Protein 1YYP (pdb70)

Organism: Human cytomegalovirus (strain AD169) (NCBI:txid10360)

B-factor: mean 32.76, std 12.59, range [6.75, 97.09]

Foldseek 3Di:
DFKKKWFPPPLVLVVCVLCVVVLVPDAFQWKWKAALQGKIKIWGDDDFKIKIKIFDPVGMDIDDRVQDIFMATCQDDPPGRNSNVVNPPQWDIWMWGRPDPQWIWIWTDGVVDIDIDIGGTDPPDDDDDDDPDAQWKKKFFLVVLVVVLVVLPVFAKWKWWFDDVVTKIWIAGPVGDIDMDTDDPGMHTDHTDTDMFIFGSVSVSVLSVSQSSQSGMKMWGWHVPPATWIKIKHDDNTMIMIMIGGGDD/DPDDDDVVCVVVDDDPVVDD

GO terms:
  GO:0039686 bidirectional double-stranded viral DNA replication (P, IDA)
  GO:0042025 host cell nucleus (C, EXP)

InterPro domains:
  IPR004997 Herpesvirus polymerase accessory protein [PF03325] (116-281)
  IPR046938 DNA clamp superfamily [SSF55979] (10-135)
  IPR046938 DNA clamp superfamily [SSF55979] (136-270)

Sequence (269 aa):
EPPTLALRLKPYKTAIQQLRSVIRALKENTTVTFLPTPSLILQTVRSHCVSKITFNSSCLYITDKSFQPKTINNSTPLLGNFMYLTSSKDLTKFYVQDISDLSAKISMCAPDFNMEFSSACVHGQDIVRESENSAVHVDLDFGVVADLLKWIGPTGTVQILVHAGPPAIKFILTNGSELEFTSNNRVSFHGVKNMRINVQLKNFYQTLLNCAVTKLPCTLRIVTEHDTLLYVASRNGLFAVENFLTEEPRRLHLEPAFLPYSVKAHECC

Nearest PDB structures (foldseek):
  1yyp-assembly1_B-2  TM=1.053E+00  e=3.933E-02  unclassified
  1yyp-assembly1_A-2  TM=1.004E+00  e=1.453E-47  Human betaherpesvirus 5
  5ixa-assembly1_A  TM=9.881E-01  e=3.845E-43  Human herpesvirus 5 strain AD169
  5iwd-assembly1_A-2  TM=9.887E-01  e=3.645E-43  Human herpesvirus 5 strain AD169
  1t6l-assembly1_A-2  TM=9.671E-01  e=6.911E-43  Human betaherpesvirus 5

Radius of gyration: 19.37 Å; Cα contacts (8 Å, |Δi|>4): 632; chains: 2; bounding box: 55×58×37 Å

Secondary structure (DSSP, 8-state):
---EEEE-HHHHHHHHHHTHHHHHT--SSEEEEEETTTEEEEEEEETTEEEEEEE-GGGEEES-TTPPPEEEESEETTTEEHHHHTT-TT--EEEEE---SSEEEEEEEETTEEEEEEEEPP-S-EEE---SS-SEEEEE-HHHHHHHHHHH----EEEEEEETTTTEEEEEETTS-EEEEESBTTEEEEE--SEEEEEEHHHHHHHHHHHHTT-S-EEEEEE-SSS-EEEEEEE-SSEEEEEEEEPP-/--SPPPGGGGGGEEEGGG--

Structure (mmCIF, N/CA/C/O backbone):
data_1YYP
#
_entry.id   1YYP
#
_cell.length_a   91.787
_cell.length_b   127.592
_cell.length_c   65.975
_cell.angle_alpha   90.00
_cell.angle_beta   90.00
_cell.angle_gamma   90.00
#
_symmetry.space_group_name_H-M   'C 2 2 21'
#
loop_
_entity.id
_entity.type
_entity.pdbx_description
1 polymer 'DNA polymerase processivity factor'
2 polymer 'DNA polymerase'
3 non-polymer 'SULFATE ION'
4 non-polymer 1,2-ETHANEDIOL
5 water water
#
loop_
_atom_site.group_PDB
_atom_site.id
_atom_site.type_symbol
_atom_site.label_atom_id
_atom_site.label_alt_id
_atom_site.label_comp_id
_atom_site.label_asym_id
_atom_site.label_entity_id
_atom_site.label_seq_id
_atom_site.pdbx_PDB_ins_code
_atom_site.Cartn_x
_atom_site.Cartn_y
_atom_site.Cartn_z
_atom_site.occupancy
_atom_site.B_iso_or_equiv
_atom_site.auth_seq_id
_atom_site.auth_comp_id
_atom_site.auth_asym_id
_atom_site.auth_atom_id
_atom_site.pdbx_PDB_model_num
ATOM 1 N N . GLU A 1 9 ? 82.784 55.338 24.944 1.00 49.02 9 GLU A N 1
ATOM 2 C CA . GLU A 1 9 ? 82.826 53.846 25.015 1.00 51.83 9 GLU A CA 1
ATOM 3 C C . GLU A 1 9 ? 81.509 53.257 24.491 1.00 48.32 9 GLU A C 1
ATOM 4 O O . GLU A 1 9 ? 80.426 53.612 24.975 1.00 50.95 9 GLU A O 1
ATOM 10 N N . PRO A 1 10 ? 81.592 52.360 23.509 1.00 42.59 10 PRO A N 1
ATOM 11 C CA . PRO A 1 10 ? 80.389 51.741 22.940 1.00 35.10 10 PRO A CA 1
ATOM 12 C C . PRO A 1 10 ? 79.785 50.743 23.920 1.00 29.65 10 PRO A C 1
ATOM 13 O O . PRO A 1 10 ? 80.517 50.269 24.785 1.00 27.26 10 PRO A O 1
ATOM 17 N N . PRO A 1 11 ? 78.491 50.437 23.796 1.00 25.68 11 PRO A N 1
ATOM 18 C CA . PRO A 1 11 ? 77.826 49.481 24.690 1.00 23.05 11 PRO A CA 1
ATOM 19 C C . PRO A 1 11 ? 78.668 48.217 24.725 1.00 22.88 11 PRO A C 1
ATOM 20 O O . PRO A 1 11 ? 78.991 47.693 23.661 1.00 19.57 11 PRO A O 1
ATOM 24 N N . THR A 1 12 ? 79.013 47.743 25.923 1.00 24.51 12 THR A N 1
ATOM 25 C CA . THR A 1 12 ? 79.831 46.547 26.071 1.00 21.69 12 THR A CA 1
ATOM 26 C C . THR A 1 12 ? 79.270 45.481 26.977 1.00 25.93 12 THR A C 1
ATOM 27 O O . THR A 1 12 ? 78.800 45.766 28.083 1.00 31.97 12 THR A O 1
ATOM 31 N N . LEU A 1 13 ? 79.334 44.249 26.488 1.00 24.12 13 LEU A N 1
ATOM 32 C CA . LEU A 1 13 ? 78.857 43.084 27.203 1.00 25.39 13 LEU A CA 1
ATOM 33 C C . LEU A 1 13 ? 80.104 42.281 27.522 1.00 25.82 13 LEU A C 1
ATOM 34 O O . LEU A 1 13 ? 80.791 41.814 26.618 1.00 25.28 13 LEU A O 1
ATOM 39 N N . ALA A 1 14 ? 80.398 42.120 28.806 1.00 21.84 14 ALA A N 1
ATOM 40 C CA . ALA A 1 14 ? 81.577 41.366 29.203 1.00 19.51 14 ALA A CA 1
ATOM 41 C C . ALA A 1 14 ? 81.222 40.094 29.945 1.00 22.18 14 ALA A C 1
ATOM 42 O O . ALA A 1 14 ? 80.164 40.001 30.548 1.00 24.24 14 ALA A O 1
ATOM 44 N N . LEU A 1 15 ? 82.118 39.119 29.898 1.00 24.35 15 LEU A N 1
ATOM 45 C CA . LEU A 1 15 ? 81.898 37.861 30.578 1.00 23.32 15 LEU A CA 1
ATOM 46 C C . LEU A 1 15 ? 82.591 37.963 31.899 1.00 23.17 15 LEU A C 1
ATOM 47 O O . LEU A 1 15 ? 83.690 38.498 31.958 1.00 26.87 15 LEU A O 1
ATOM 52 N N . ARG A 1 16 ? 81.954 37.459 32.960 1.00 25.13 16 ARG A N 1
ATOM 53 C CA . ARG A 1 16 ? 82.539 37.487 34.305 1.00 24.45 16 ARG A CA 1
ATOM 54 C C . ARG A 1 16 ? 83.258 36.141 34.210 1.00 25.07 16 ARG A C 1
ATOM 55 O O . ARG A 1 16 ? 82.620 35.079 34.243 1.00 25.17 16 ARG A O 1
ATOM 63 N N . LEU A 1 17 ? 84.579 36.170 34.094 1.00 22.55 17 LEU A N 1
ATOM 64 C CA . LEU A 1 17 ? 85.328 34.908 33.975 1.00 24.80 17 LEU A CA 1
ATOM 65 C C . LEU A 1 17 ? 85.225 33.746 34.946 1.00 22.34 17 LEU A C 1
ATOM 66 O O . LEU A 1 17 ? 85.188 32.599 34.497 1.00 29.38 17 LEU A O 1
ATOM 71 N N . LYS A 1 18 ? 85.176 34.006 36.239 1.00 22.62 18 LYS A N 1
ATOM 72 C CA . LYS A 1 18 ? 85.077 32.916 37.203 1.00 26.23 18 LYS A CA 1
ATOM 73 C C . LYS A 1 18 ? 83.890 31.991 36.871 1.00 30.69 18 LYS A C 1
ATOM 74 O O . LYS A 1 18 ? 84.097 30.813 36.545 1.00 36.31 18 LYS A O 1
ATOM 80 N N . PRO A 1 19 ? 82.653 32.490 36.957 1.00 26.96 19 PRO A N 1
ATOM 81 C CA . PRO A 1 19 ? 81.501 31.643 36.641 1.00 25.42 19 PRO A CA 1
ATOM 82 C C . PRO A 1 19 ? 81.452 31.202 35.166 1.00 24.20 19 PRO A C 1
ATOM 83 O O . PRO A 1 19 ? 81.073 30.062 34.867 1.00 26.85 19 PRO A O 1
ATOM 87 N N . TYR A 1 20 ? 81.817 32.071 34.240 1.00 26.14 20 TYR A N 1
ATOM 88 C CA . TYR A 1 20 ? 81.777 31.653 32.836 1.00 27.25 20 TYR A CA 1
ATOM 89 C C . TYR A 1 20 ? 82.712 30.452 32.607 1.00 30.42 20 TYR A C 1
ATOM 90 O O . TYR A 1 20 ? 82.351 29.506 31.897 1.00 29.13 20 TYR A O 1
ATOM 99 N N . LYS A 1 21 ? 83.904 30.490 33.207 1.00 30.17 21 LYS A N 1
ATOM 100 C CA . LYS A 1 21 ? 84.853 29.388 33.042 1.00 33.66 21 LYS A CA 1
ATOM 101 C C . LYS A 1 21 ? 84.319 28.086 33.642 1.00 34.69 21 LYS A C 1
ATOM 102 O O . LYS A 1 21 ? 84.512 26.998 33.074 1.00 40.02 21 LYS A O 1
ATOM 108 N N . THR A 1 22 ? 83.648 28.200 34.787 1.00 33.21 22 THR A N 1
ATOM 109 C CA . THR A 1 22 ? 83.077 27.049 35.471 1.00 27.83 22 THR A CA 1
ATOM 110 C C . THR A 1 22 ? 82.021 26.462 34.543 1.00 28.81 22 THR A C 1
ATOM 111 O O . THR A 1 22 ? 81.963 25.245 34.343 1.00 31.69 22 THR A O 1
ATOM 115 N N . ALA A 1 23 ? 81.197 27.344 33.980 1.00 22.28 23 ALA A N 1
ATOM 116 C CA . ALA A 1 23 ? 80.128 26.954 33.067 1.00 22.77 23 ALA A CA 1
ATOM 117 C C . ALA A 1 23 ? 80.592 26.206 31.804 1.00 29.32 23 ALA A C 1
ATOM 118 O O . ALA A 1 23 ? 80.091 25.108 31.524 1.00 32.79 23 ALA A O 1
ATOM 120 N N . ILE A 1 24 ? 81.534 26.779 31.044 1.00 31.07 24 ILE A N 1
ATOM 121 C CA . ILE A 1 24 ? 82.003 26.096 29.826 1.00 36.23 24 ILE A CA 1
ATOM 122 C C . ILE A 1 24 ? 82.695 24.763 30.068 1.00 40.13 24 ILE A C 1
ATOM 123 O O . ILE A 1 24 ? 82.669 23.896 29.188 1.00 46.13 24 ILE A O 1
ATOM 128 N N . GLN A 1 25 ? 83.311 24.593 31.239 1.00 37.99 25 GLN A N 1
ATOM 129 C CA . GLN A 1 25 ? 83.981 23.337 31.538 1.00 32.47 25 GLN A CA 1
ATOM 130 C C . GLN A 1 25 ? 82.870 22.283 31.686 1.00 33.43 25 GLN A C 1
ATOM 131 O O . GLN A 1 25 ? 83.018 21.159 31.219 1.00 39.22 25 GLN A O 1
ATOM 137 N N . GLN A 1 26 ? 81.752 22.624 32.325 1.00 27.72 26 GLN A N 1
ATOM 138 C CA . GLN A 1 26 ? 80.680 21.639 32.480 1.00 30.89 26 GLN A CA 1
ATOM 139 C C . GLN A 1 26 ? 80.039 21.313 31.146 1.00 35.55 26 GLN A C 1
ATOM 140 O O . GLN A 1 26 ? 79.469 20.218 30.960 1.00 36.39 26 GLN A O 1
ATOM 146 N N . LEU A 1 27 ? 80.132 22.273 30.224 1.00 33.03 27 LEU A N 1
ATOM 147 C CA . LEU A 1 27 ? 79.570 22.140 28.884 1.00 31.85 27 LEU A CA 1
ATOM 148 C C . LEU A 1 27 ? 80.609 21.751 27.826 1.00 34.02 27 LEU A C 1
ATOM 149 O O . LEU A 1 27 ? 80.308 21.770 26.626 1.00 35.84 27 LEU A O 1
ATOM 154 N N . ARG A 1 28 ? 81.815 21.400 28.267 1.00 33.10 28 ARG A N 1
ATOM 155 C CA . ARG A 1 28 ? 82.898 21.013 27.360 1.00 39.83 28 ARG A CA 1
ATOM 156 C C . ARG A 1 28 ? 82.482 20.083 26.220 1.00 42.41 28 ARG A C 1
ATOM 157 O O . ARG A 1 28 ? 82.740 20.367 25.052 1.00 41.91 28 ARG A O 1
ATOM 165 N N . SER A 1 29 ? 81.836 18.978 26.570 1.00 45.20 29 SER A N 1
ATOM 166 C CA . SER A 1 29 ? 81.391 18.011 25.591 1.00 45.98 29 SER A CA 1
ATOM 167 C C . SER A 1 29 ? 80.500 18.674 24.545 1.00 44.75 29 SER A C 1
ATOM 168 O O . SER A 1 29 ? 80.728 18.525 23.342 1.00 45.43 29 SER A O 1
ATOM 171 N N . VAL A 1 30 ? 79.492 19.401 25.011 1.00 42.90 30 VAL A N 1
ATOM 172 C CA . VAL A 1 30 ? 78.562 20.092 24.124 1.00 40.22 30 VAL A CA 1
ATOM 173 C C . VAL A 1 30 ? 79.272 21.109 23.218 1.00 36.60 30 VAL A C 1
ATOM 174 O O . VAL A 1 30 ? 79.071 21.108 22.005 1.00 34.74 30 VAL A O 1
ATOM 178 N N . ILE A 1 31 ? 80.096 21.964 23.824 1.00 32.38 31 ILE A N 1
ATOM 179 C CA . ILE A 1 31 ? 80.837 22.990 23.100 1.00 34.33 31 ILE A CA 1
ATOM 180 C C . ILE A 1 31 ? 81.728 22.439 21.999 1.00 35.76 31 ILE A C 1
ATOM 181 O O . ILE A 1 31 ? 81.711 22.944 20.880 1.00 37.77 31 ILE A O 1
ATOM 186 N N . ARG A 1 32 ? 82.495 21.406 22.332 1.00 33.50 32 ARG A N 1
ATOM 187 C CA . ARG A 1 32 ? 83.419 20.746 21.410 1.00 37.56 32 ARG A CA 1
ATOM 188 C C . ARG A 1 32 ? 82.769 20.077 20.213 1.00 37.70 32 ARG A C 1
ATOM 189 O O . ARG A 1 32 ? 83.380 19.982 19.154 1.00 39.25 32 ARG A O 1
ATOM 197 N N . ALA A 1 33 ? 81.533 19.616 20.387 1.00 40.74 33 ALA A N 1
ATOM 198 C CA . ALA A 1 33 ? 80.788 18.944 19.326 1.00 39.46 33 ALA A CA 1
ATOM 199 C C . ALA A 1 33 ? 79.986 19.882 18.430 1.00 43.79 33 ALA A C 1
ATOM 200 O O . ALA A 1 33 ? 79.326 19.420 17.490 1.00 47.88 33 ALA A O 1
ATOM 202 N N . LEU A 1 34 ? 80.031 21.186 18.707 1.00 41.69 34 LEU A N 1
ATOM 203 C CA . LEU A 1 34 ? 79.287 22.142 17.882 1.00 42.32 34 LEU A CA 1
ATOM 204 C C . LEU A 1 34 ? 79.882 22.147 16.469 1.00 41.14 34 LEU A C 1
ATOM 205 O O . LEU A 1 34 ? 81.100 21.988 16.290 1.00 38.97 34 LEU A O 1
ATOM 210 N N . LYS A 1 35 ? 79.025 22.329 15.470 1.00 45.33 35 LYS A N 1
ATOM 211 C CA . LYS A 1 35 ? 79.477 22.350 14.071 1.00 45.06 35 LYS A CA 1
ATOM 212 C C . LYS A 1 35 ? 79.130 23.640 13.317 1.00 43.91 35 LYS A C 1
ATOM 213 O O . LYS A 1 35 ? 79.614 24.714 13.694 1.00 48.96 35 LYS A O 1
ATOM 219 N N . GLU A 1 36 ? 78.308 23.549 12.271 1.00 39.12 36 GLU A N 1
ATOM 220 C CA . GLU A 1 36 ? 77.932 24.742 11.497 1.00 41.56 36 GLU A CA 1
ATOM 221 C C . GLU A 1 36 ? 76.500 25.231 11.712 1.00 37.09 36 GLU A C 1
ATOM 222 O O . GLU A 1 36 ? 76.120 26.300 11.240 1.00 45.22 36 GLU A O 1
ATOM 228 N N . ASN A 1 37 ? 75.712 24.454 12.425 1.00 30.14 37 ASN A N 1
ATOM 229 C CA . ASN A 1 37 ? 74.327 24.798 12.689 1.00 30.40 37 ASN A CA 1
ATOM 230 C C . ASN A 1 37 ? 74.047 25.413 14.055 1.00 28.49 37 ASN A C 1
ATOM 231 O O . ASN A 1 37 ? 73.029 25.100 14.685 1.00 27.97 37 ASN A O 1
ATOM 236 N N . THR A 1 38 ? 74.942 26.287 14.514 1.00 26.37 38 THR A N 1
ATOM 237 C CA . THR A 1 38 ? 74.780 26.928 15.804 1.00 19.59 38 THR A CA 1
ATOM 238 C C . THR A 1 38 ? 74.999 28.420 15.774 1.00 22.82 38 THR A C 1
ATOM 239 O O . THR A 1 38 ? 75.913 28.888 15.107 1.00 24.49 38 THR A O 1
ATOM 243 N N . THR A 1 39 ? 74.154 29.163 16.496 1.00 24.73 39 THR A N 1
ATOM 244 C CA . THR A 1 39 ? 74.263 30.627 16.566 1.00 24.88 39 THR A CA 1
ATOM 245 C C . THR A 1 39 ? 74.516 31.055 17.983 1.00 22.66 39 THR A C 1
ATOM 246 O O . THR A 1 39 ? 74.164 30.355 18.925 1.00 24.76 39 THR A O 1
ATOM 250 N N . VAL A 1 40 ? 75.135 32.219 18.123 1.00 25.13 40 VAL A N 1
ATOM 251 C CA . VAL A 1 40 ? 75.449 32.774 19.425 1.00 25.39 40 VAL A CA 1
ATOM 252 C C . VAL A 1 40 ? 74.775 34.131 19.423 1.00 28.02 40 VAL A C 1
ATOM 253 O O . VAL A 1 40 ? 75.008 34.926 18.512 1.00 29.90 40 VAL A O 1
ATOM 257 N N . THR A 1 41 ? 73.943 34.384 20.435 1.00 26.77 41 THR A N 1
ATOM 258 C CA . THR A 1 41 ? 73.223 35.646 20.575 1.00 24.15 41 THR A CA 1
ATOM 259 C C . THR A 1 41 ? 73.633 36.326 21.868 1.00 24.30 41 THR A C 1
ATOM 260 O O . THR A 1 41 ? 73.600 35.708 22.935 1.00 24.66 41 THR A O 1
ATOM 264 N N . PHE A 1 42 ? 74.019 37.595 21.767 1.00 22.99 42 PHE A N 1
ATOM 265 C CA . PHE A 1 42 ? 74.445 38.393 22.914 1.00 22.60 42 PHE A CA 1
ATOM 266 C C . PHE A 1 42 ? 73.334 39.381 23.214 1.00 28.49 42 PHE A C 1
ATOM 267 O O . PHE A 1 42 ? 72.983 40.211 22.364 1.00 28.87 42 PHE A O 1
ATOM 275 N N . LEU A 1 43 ? 72.773 39.305 24.415 1.00 26.97 43 LEU A N 1
ATOM 276 C CA . LEU A 1 43 ? 71.689 40.215 24.777 1.00 28.82 43 LEU A CA 1
ATOM 277 C C . LEU A 1 43 ? 72.048 41.168 25.906 1.00 27.85 43 LEU A C 1
ATOM 278 O O . LEU A 1 43 ? 72.856 40.832 26.767 1.00 29.95 43 LEU A O 1
ATOM 283 N N . PRO A 1 44 ? 71.450 42.353 25.904 1.00 25.65 44 PRO A N 1
ATOM 284 C CA . PRO A 1 44 ? 71.720 43.357 26.949 1.00 27.99 44 PRO A CA 1
ATOM 285 C C . PRO A 1 44 ? 71.112 43.012 28.327 1.00 27.62 44 PRO A C 1
ATOM 286 O O . PRO A 1 44 ? 71.306 43.774 29.262 1.00 27.85 44 PRO A O 1
ATOM 290 N N . THR A 1 45 ? 70.402 41.892 28.435 1.00 30.92 45 THR A N 1
ATOM 291 C CA . THR A 1 45 ? 69.761 41.442 29.693 1.00 33.45 45 THR A CA 1
ATOM 292 C C . THR A 1 45 ? 70.541 41.548 31.022 1.00 28.16 45 THR A C 1
ATOM 293 O O . THR A 1 45 ? 69.977 42.065 31.964 1.00 30.50 45 THR A O 1
ATOM 297 N N . PRO A 1 46 ? 71.794 41.077 31.130 1.00 24.17 46 PRO A N 1
ATOM 298 C CA . PRO A 1 46 ? 72.548 40.430 30.050 1.00 24.52 46 PRO A CA 1
ATOM 299 C C . PRO A 1 46 ? 72.307 38.946 29.917 1.00 25.35 46 PRO A C 1
ATOM 300 O O . PRO A 1 46 ? 71.875 38.274 30.855 1.00 31.67 46 PRO A O 1
ATOM 304 N N . SER A 1 47 ? 72.594 38.434 28.733 1.00 28.09 47 SER A N 1
ATOM 305 C CA . SER A 1 47 ? 72.419 37.028 28.469 1.00 28.13 47 SER A CA 1
ATOM 306 C C . SER A 1 47 ? 73.189 36.625 27.221 1.00 27.43 47 SER A C 1
ATOM 307 O O . SER A 1 47 ? 73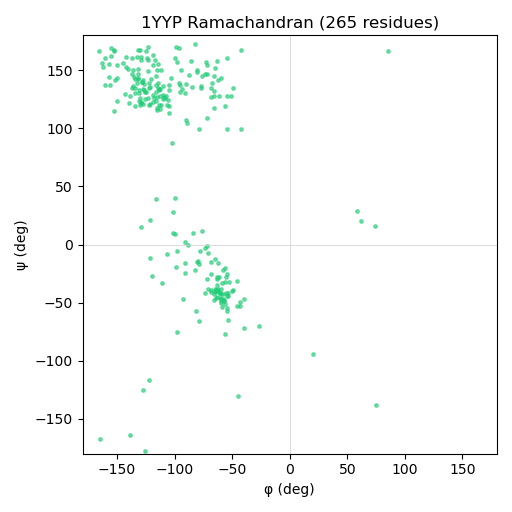.475 37.454 26.355 1.00 27.68 47 SER A O 1
ATOM 310 N N . LEU A 1 48 ? 73.518 35.340 27.155 1.00 26.21 48 LEU A N 1
ATOM 311 C CA . LEU A 1 48 ? 74.243 34.755 26.043 1.00 24.32 48 LEU A CA 1
ATOM 312 C C . LEU A 1 48 ? 73.480 33.456 25.733 1.00 27.41 48 LEU A C 1
ATOM 313 O O . LEU A 1 48 ? 73.366 32.560 26.582 1.00 29.14 48 LEU A O 1
ATOM 318 N N . ILE A 1 49 ? 72.958 33.369 24.517 1.00 28.32 49 ILE A N 1
ATOM 319 C CA . ILE A 1 49 ? 72.204 32.210 24.059 1.00 25.14 49 ILE A CA 1
ATOM 320 C C . ILE A 1 49 ? 72.828 31.479 22.887 1.00 26.34 49 ILE A C 1
ATOM 321 O O . ILE A 1 49 ? 73.117 32.108 21.862 1.00 29.61 49 ILE A O 1
ATOM 326 N N . LEU A 1 50 ? 73.037 30.165 23.030 1.00 25.77 50 LEU A N 1
ATOM 327 C CA . LEU A 1 50 ? 73.614 29.349 21.955 1.00 26.23 50 LEU A CA 1
ATOM 328 C C . LEU A 1 50 ? 72.457 28.498 21.487 1.00 24.62 50 LEU A C 1
ATOM 329 O O . LEU A 1 50 ? 71.836 27.845 22.300 1.00 32.11 50 LEU A O 1
ATOM 334 N N . GLN A 1 51 ? 72.161 28.492 20.195 1.00 22.35 51 GLN A N 1
ATOM 335 C CA . GLN A 1 51 ? 71.070 27.692 19.711 1.00 18.18 51 GLN A CA 1
ATOM 336 C C . GLN A 1 51 ? 71.523 26.844 18.535 1.00 26.60 51 GLN A C 1
ATOM 337 O O . GLN A 1 51 ? 72.004 27.364 17.508 1.00 24.85 51 GLN A O 1
ATOM 343 N N . THR A 1 52 ? 71.361 25.534 18.704 1.00 25.63 52 THR A N 1
ATOM 344 C CA . THR A 1 52 ? 71.729 24.559 17.694 1.00 26.79 52 THR A CA 1
ATOM 345 C C . THR A 1 52 ? 70.434 24.064 17.063 1.00 25.18 52 THR A C 1
ATOM 346 O O . THR A 1 52 ? 69.538 23.588 17.755 1.00 24.59 52 THR A O 1
ATOM 350 N N . VAL A 1 53 ? 70.360 24.189 15.751 1.00 20.37 53 VAL A N 1
ATOM 351 C CA . VAL A 1 53 ? 69.209 23.782 14.976 1.00 25.08 53 VAL A CA 1
ATOM 352 C C . VAL A 1 53 ? 69.409 22.527 14.116 1.00 28.99 53 VAL A C 1
ATOM 353 O O . VAL A 1 53 ? 70.336 22.442 13.321 1.00 30.06 53 VAL A O 1
ATOM 357 N N . ARG A 1 54 ? 68.521 21.560 14.293 1.00 29.21 54 ARG A N 1
ATOM 358 C CA . ARG A 1 54 ? 68.551 20.310 13.549 1.00 31.24 54 ARG A CA 1
ATOM 359 C C . ARG A 1 54 ? 67.105 20.194 13.038 1.00 30.25 54 ARG A C 1
ATOM 360 O O . ARG A 1 54 ? 66.220 20.923 13.499 1.00 31.52 54 ARG A O 1
ATOM 368 N N . SER A 1 55 ? 66.850 19.297 12.102 1.00 28.56 55 SER A N 1
ATOM 369 C CA . SER A 1 55 ? 65.497 19.126 11.556 1.00 34.35 55 SER A CA 1
ATOM 370 C C . SER A 1 55 ? 64.351 18.862 12.555 1.00 32.68 55 SER A C 1
ATOM 371 O O . SER A 1 55 ? 63.258 19.462 12.453 1.00 28.29 55 SER A O 1
ATOM 374 N N . HIS A 1 56 ? 64.603 17.973 13.512 1.00 24.81 56 HIS A N 1
ATOM 375 C CA . HIS A 1 56 ? 63.589 17.646 14.488 1.00 23.97 56 HIS A CA 1
ATOM 376 C C . HIS A 1 56 ? 64.018 17.906 15.898 1.00 23.64 56 HIS A C 1
ATOM 377 O O . HIS A 1 56 ? 63.459 17.344 16.842 1.00 27.87 56 HIS A O 1
ATOM 384 N N . CYS A 1 57 ? 65.015 18.768 16.042 1.00 24.06 57 CYS A N 1
ATOM 385 C CA . CYS A 1 57 ? 65.528 19.103 17.345 1.00 18.98 57 CYS A CA 1
ATOM 386 C C . CYS A 1 57 ? 66.202 20.450 17.378 1.00 24.24 57 CYS A C 1
ATOM 387 O O . CYS A 1 57 ? 66.959 20.796 16.468 1.00 27.11 57 CYS A O 1
ATOM 390 N N . VAL A 1 58 ? 65.922 21.210 18.428 1.00 21.38 58 VAL A N 1
ATOM 391 C CA . VAL A 1 58 ? 66.507 22.528 18.599 1.00 23.61 58 VAL A CA 1
ATOM 392 C C . VAL A 1 58 ? 67.032 22.500 20.028 1.00 27.39 58 VAL A C 1
ATOM 393 O O . VAL A 1 58 ? 66.291 22.255 20.975 1.00 29.98 58 VAL A O 1
ATOM 397 N N . SER A 1 59 ? 68.318 22.755 20.161 1.00 27.92 59 SER A N 1
ATOM 398 C CA . SER A 1 59 ? 68.986 22.759 21.445 1.00 28.91 59 SER A CA 1
ATOM 399 C C . SER A 1 59 ? 69.419 24.184 21.767 1.00 26.14 59 SER A C 1
ATOM 400 O O . SER A 1 59 ? 69.980 24.876 20.933 1.00 34.54 59 SER A O 1
ATOM 403 N N . LYS A 1 60 ? 69.155 24.615 22.985 1.00 24.13 60 LYS A N 1
ATOM 404 C CA . LYS A 1 60 ? 69.511 25.952 23.393 1.00 29.71 60 LYS A CA 1
ATOM 405 C C . LYS A 1 60 ? 70.182 26.008 24.751 1.00 33.62 60 LYS A C 1
ATOM 406 O O . LYS A 1 60 ? 69.733 25.373 25.689 1.00 36.49 60 LYS A O 1
ATOM 412 N N . ILE A 1 61 ? 71.266 26.775 24.839 1.00 31.01 61 ILE A N 1
ATOM 413 C CA . ILE A 1 61 ? 72.006 26.937 26.076 1.00 29.71 61 ILE A CA 1
ATOM 414 C C . ILE A 1 61 ? 71.989 28.428 26.368 1.00 30.64 61 ILE A C 1
ATOM 415 O O . ILE A 1 61 ? 72.455 29.229 25.554 1.00 33.05 61 ILE A O 1
ATOM 420 N N . THR A 1 62 ? 71.451 28.794 27.526 1.00 29.28 62 THR A N 1
ATOM 421 C CA . THR A 1 62 ? 71.372 30.180 27.922 1.00 27.35 62 THR A CA 1
ATOM 422 C C . THR A 1 62 ? 72.214 30.413 29.171 1.00 31.75 62 THR A C 1
ATOM 423 O O . THR A 1 62 ? 71.996 29.753 30.184 1.00 32.52 62 THR A O 1
ATOM 427 N N . PHE A 1 63 ? 73.171 31.344 29.095 1.00 29.02 63 PHE A N 1
ATOM 428 C CA . PHE A 1 63 ? 74.032 31.656 30.234 1.00 26.73 63 PHE A CA 1
ATOM 429 C C . PHE A 1 63 ? 73.306 32.772 30.961 1.00 26.99 63 PHE A C 1
ATOM 430 O O . PHE A 1 63 ? 72.894 33.748 30.344 1.00 30.41 63 PHE A O 1
ATOM 438 N N . ASN A 1 64 ? 73.135 32.653 32.269 1.00 27.64 64 ASN A N 1
ATOM 439 C CA . ASN A 1 64 ? 72.437 33.717 32.955 1.00 30.31 64 ASN A CA 1
ATOM 440 C C . ASN A 1 64 ? 73.292 34.917 33.323 1.00 29.04 64 ASN A C 1
ATOM 441 O O . ASN A 1 64 ? 74.518 34.907 33.167 1.00 30.43 64 ASN A O 1
ATOM 446 N N . SER A 1 65 ? 72.598 35.938 33.809 1.00 26.42 65 SER A N 1
ATOM 447 C CA . SER A 1 65 ? 73.157 37.207 34.242 1.00 29.83 65 SER A CA 1
ATOM 448 C C . SER A 1 65 ? 74.396 37.134 35.115 1.00 24.72 65 SER A C 1
ATOM 449 O O . SER A 1 65 ? 75.226 38.018 35.055 1.00 28.00 65 SER A O 1
ATOM 452 N N . SER A 1 66 ? 74.515 36.090 35.923 1.00 24.15 66 SER A N 1
ATOM 453 C CA . SER A 1 66 ? 75.668 35.936 36.809 1.00 29.86 66 SER A CA 1
ATOM 454 C C . SER A 1 66 ? 76.986 35.665 36.066 1.00 30.57 66 SER A C 1
ATOM 455 O O . SER A 1 66 ? 78.050 35.791 36.658 1.00 34.10 66 SER A O 1
ATOM 458 N N . CYS A 1 67 ? 76.900 35.302 34.786 1.00 22.58 67 CYS A N 1
ATOM 459 C CA . CYS A 1 67 ? 78.071 35.020 33.971 1.00 27.77 67 CYS A CA 1
ATOM 460 C C . CYS A 1 67 ? 78.458 36.199 33.124 1.00 31.11 67 CYS A C 1
ATOM 461 O O . CYS A 1 67 ? 79.498 36.156 32.457 1.00 29.59 67 CYS A O 1
ATOM 464 N N . LEU A 1 68 ? 77.631 37.246 33.152 1.00 29.64 68 LEU A N 1
ATOM 465 C CA . LEU A 1 68 ? 77.896 38.434 32.358 1.00 28.10 68 LEU A CA 1
ATOM 466 C C . LEU A 1 68 ? 77.800 39.747 33.075 1.00 26.37 68 LEU A C 1
ATOM 467 O O . LEU A 1 68 ? 77.295 39.824 34.172 1.00 26.63 68 LEU A O 1
ATOM 472 N N . TYR A 1 69 ? 78.297 40.793 32.425 1.00 25.62 69 TYR A N 1
ATOM 473 C CA . TYR A 1 69 ? 78.276 42.135 32.983 1.00 23.87 69 TYR A CA 1
ATOM 474 C C . TYR A 1 69 ? 78.017 43.089 31.834 1.00 24.59 69 TYR A C 1
ATOM 475 O O . TYR A 1 69 ? 78.691 43.034 30.800 1.00 28.95 69 TYR A O 1
ATOM 484 N N . ILE A 1 70 ? 77.039 43.965 32.004 1.00 28.49 70 ILE A N 1
ATOM 485 C CA . ILE A 1 70 ? 76.715 44.929 30.957 1.00 26.35 70 ILE A CA 1
ATOM 486 C C . ILE A 1 70 ? 76.748 46.325 31.521 1.00 29.86 70 ILE A C 1
ATOM 487 O O . ILE A 1 70 ? 76.163 46.616 32.569 1.00 24.70 70 ILE A O 1
ATOM 492 N N . THR A 1 71 ? 77.452 47.174 30.786 1.00 39.44 71 THR A N 1
ATOM 493 C CA . THR A 1 71 ? 77.640 48.573 31.118 1.00 48.01 71 THR A CA 1
ATOM 494 C C . THR A 1 71 ? 76.420 49.413 30.764 1.00 45.95 71 THR A C 1
ATOM 495 O O . THR A 1 71 ? 75.736 49.957 31.626 1.00 47.09 71 THR A O 1
ATOM 499 N N . ASP A 1 72 ? 76.175 49.491 29.467 1.00 42.86 72 ASP A N 1
ATOM 500 C CA . ASP A 1 72 ? 75.085 50.232 28.883 1.00 37.99 72 ASP A CA 1
ATOM 501 C C . ASP A 1 72 ? 74.013 49.308 28.287 1.00 34.73 72 ASP A C 1
ATOM 502 O O . ASP A 1 72 ? 74.304 48.447 27.443 1.00 29.83 72 ASP A O 1
ATOM 507 N N . LYS A 1 73 ? 72.770 49.494 28.729 1.00 35.20 73 LYS A N 1
ATOM 508 C CA . LYS A 1 73 ? 71.643 48.676 28.247 1.00 35.53 73 LYS A CA 1
ATOM 509 C C . LYS A 1 73 ? 71.136 48.960 26.810 1.00 32.41 73 LYS A C 1
ATOM 510 O O . LYS A 1 73 ? 70.230 48.280 26.323 1.00 34.69 73 LYS A O 1
ATOM 516 N N . SER A 1 74 ? 71.719 49.954 26.145 1.00 27.29 74 SER A N 1
ATOM 517 C CA . SER A 1 74 ? 71.328 50.296 24.784 1.00 28.12 74 SER A CA 1
ATOM 518 C C . SER A 1 74 ? 72.089 49.367 23.794 1.00 30.64 74 SER A C 1
ATOM 519 O O . SER A 1 74 ? 72.077 49.567 22.577 1.00 31.39 74 SER A O 1
ATOM 522 N N . PHE A 1 75 ? 72.751 48.352 24.348 1.00 31.03 75 PHE A N 1
ATOM 523 C CA . PHE A 1 75 ? 73.513 47.372 23.596 1.00 27.80 75 PHE A CA 1
ATOM 524 C C . PHE A 1 75 ? 72.486 46.593 22.770 1.00 28.58 75 PHE A C 1
ATOM 525 O O . PHE A 1 75 ? 71.607 45.938 23.330 1.00 27.05 75 PHE A O 1
ATOM 533 N N . GLN A 1 76 ? 72.595 46.671 21.447 1.00 27.61 76 GLN A N 1
ATOM 534 C CA . GLN A 1 76 ? 71.666 45.967 20.567 1.00 32.21 76 GLN A CA 1
ATOM 535 C C . GLN A 1 76 ? 72.008 44.483 20.490 1.00 28.83 76 GLN A C 1
ATOM 536 O O . GLN A 1 76 ? 73.185 44.116 20.345 1.00 29.55 76 GLN A O 1
ATOM 542 N N . PRO A 1 77 ? 70.993 43.630 20.591 1.00 25.34 77 PRO A N 1
ATOM 543 C CA . PRO A 1 77 ? 71.207 42.176 20.519 1.00 26.03 77 PRO A CA 1
ATOM 544 C C . PRO A 1 77 ? 72.062 41.868 19.287 1.00 26.81 77 PRO A C 1
ATOM 545 O O . PRO A 1 77 ? 71.798 42.423 18.219 1.00 27.68 77 PRO A O 1
ATOM 549 N N . LYS A 1 78 ? 73.064 41.009 19.442 1.00 27.16 78 LYS A N 1
ATOM 550 C CA . LYS A 1 78 ? 73.949 40.635 18.354 1.00 30.27 78 LYS A CA 1
ATOM 551 C C . LYS A 1 78 ? 73.948 39.133 18.218 1.00 29.70 78 LYS A C 1
ATOM 552 O O . LYS A 1 78 ? 74.104 38.440 19.202 1.00 33.08 78 LYS A O 1
ATOM 558 N N . THR A 1 79 ? 73.775 38.644 16.996 1.00 28.86 79 THR A N 1
ATOM 559 C CA . THR A 1 79 ? 73.761 37.225 16.715 1.00 25.12 79 THR A CA 1
ATOM 560 C C . THR A 1 79 ? 74.768 36.918 15.608 1.00 22.73 79 THR A C 1
ATOM 561 O O . THR A 1 79 ? 74.809 37.595 14.585 1.00 28.80 79 THR A O 1
ATOM 565 N N . ILE A 1 80 ? 75.576 35.892 15.822 1.00 23.73 80 ILE A N 1
ATOM 566 C CA . ILE A 1 80 ? 76.586 35.463 14.864 1.00 24.04 80 ILE A CA 1
ATOM 567 C C . ILE A 1 80 ? 76.561 33.950 14.772 1.00 24.68 80 ILE A C 1
ATOM 568 O O . ILE A 1 80 ? 76.043 33.281 15.674 1.00 27.43 80 ILE A O 1
ATOM 573 N N . ASN A 1 81 ? 77.102 33.384 13.696 1.00 25.21 81 ASN A N 1
ATOM 574 C CA . ASN A 1 81 ? 77.093 31.930 13.608 1.00 26.79 81 ASN A CA 1
ATOM 575 C C . ASN A 1 81 ? 78.275 31.520 14.494 1.00 30.51 81 ASN A C 1
ATOM 576 O O . ASN A 1 81 ? 79.240 32.275 14.612 1.00 33.91 81 ASN A O 1
ATOM 581 N N . ASN A 1 82 ? 78.217 30.353 15.119 1.00 27.24 82 ASN A N 1
ATOM 582 C CA . ASN A 1 82 ? 79.319 29.927 15.963 1.00 23.72 82 ASN A CA 1
ATOM 583 C C . ASN A 1 82 ? 80.527 29.553 15.115 1.00 23.25 82 ASN A C 1
ATOM 584 O O . ASN A 1 82 ? 81.661 29.692 15.546 1.00 22.83 82 ASN A O 1
ATOM 589 N N . SER A 1 83 ? 80.274 29.073 13.903 1.00 22.07 83 SER A N 1
ATOM 590 C CA . SER A 1 83 ? 81.344 28.683 13.015 1.00 24.93 83 SER A CA 1
ATOM 591 C C . SER A 1 83 ? 81.928 29.939 12.389 1.00 25.34 83 SER A C 1
ATOM 592 O O . SER A 1 83 ? 81.392 30.497 11.429 1.00 27.24 83 SER A O 1
ATOM 595 N N . THR A 1 84 ? 83.040 30.356 12.967 1.00 19.54 84 THR A N 1
ATOM 596 C CA . THR A 1 84 ? 83.777 31.533 12.556 1.00 21.26 84 THR A CA 1
ATOM 597 C C . THR A 1 84 ? 84.749 31.267 11.407 1.00 26.80 84 THR A C 1
ATOM 598 O O . THR A 1 84 ? 85.465 30.275 11.410 1.00 27.84 84 THR A O 1
ATOM 602 N N . PRO A 1 85 ? 84.762 32.157 10.420 1.00 29.57 85 PRO A N 1
ATOM 603 C CA . PRO A 1 85 ? 85.644 32.034 9.259 1.00 30.76 85 PRO A CA 1
ATOM 604 C C . PRO A 1 85 ? 87.079 31.535 9.469 1.00 35.44 85 PRO A C 1
ATOM 605 O O . PRO A 1 85 ? 87.454 30.667 8.686 1.00 47.03 85 PRO A O 1
ATOM 609 N N . LEU A 1 86 ? 87.874 31.997 10.424 1.00 27.24 86 LEU A N 1
ATOM 610 C CA . LEU A 1 86 ? 89.235 31.392 10.470 1.00 26.43 86 LEU A CA 1
ATOM 611 C C . LEU A 1 86 ? 89.497 30.690 11.799 1.00 27.95 86 LEU A C 1
ATOM 612 O O . LEU A 1 86 ? 90.289 29.756 11.873 1.00 23.50 86 LEU A O 1
ATOM 617 N N . LEU A 1 87 ? 88.825 31.158 12.842 1.00 25.42 87 LEU A N 1
ATOM 618 C CA . LEU A 1 87 ? 88.976 30.586 14.172 1.00 29.27 87 LEU A CA 1
ATOM 619 C C . LEU A 1 87 ? 88.198 29.292 14.384 1.00 26.58 87 LEU A C 1
ATOM 620 O O . LEU A 1 87 ? 88.476 28.561 15.338 1.00 27.48 87 LEU A O 1
ATOM 625 N N . GLY A 1 88 ? 87.231 29.001 13.514 1.00 22.49 88 GLY A N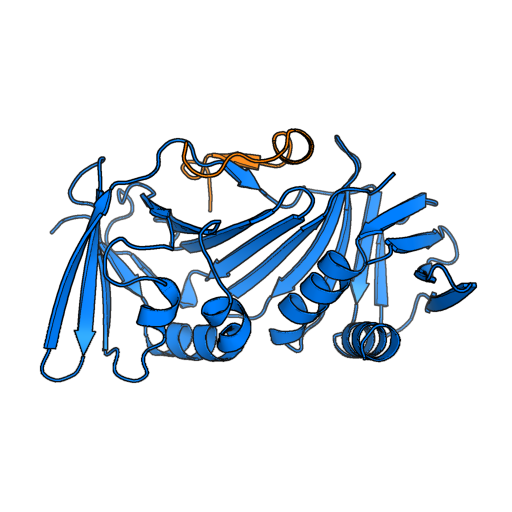 1
ATOM 626 C CA . GLY A 1 88 ? 86.440 27.779 13.659 1.00 19.35 88 GLY A CA 1
ATOM 627 C C . GLY A 1 88 ? 85.444 27.944 14.801 1.00 22.02 88 GLY A C 1
ATOM 628 O O . GLY A 1 88 ? 84.837 29.004 14.942 1.00 25.52 88 GLY A O 1
ATOM 629 N N . ASN A 1 89 ? 85.279 26.904 15.612 1.00 22.26 89 ASN A N 1
ATOM 630 C CA . ASN A 1 89 ? 84.355 26.894 16.761 1.00 19.06 89 ASN A CA 1
ATOM 631 C C . ASN A 1 89 ? 84.558 28.040 17.756 1.00 25.55 89 ASN A C 1
ATOM 632 O O . ASN A 1 89 ? 85.442 27.985 18.608 1.00 29.89 89 ASN A O 1
ATOM 637 N N . PHE A 1 90 ? 83.736 29.075 17.649 1.00 28.71 90 PHE A N 1
ATOM 638 C CA . PHE A 1 90 ? 83.829 30.240 18.535 1.00 28.12 90 PHE A CA 1
ATOM 639 C C . PHE A 1 90 ? 83.784 29.953 20.037 1.00 29.21 90 PHE A C 1
ATOM 640 O O . PHE A 1 90 ? 84.711 30.321 20.775 1.00 29.55 90 PHE A O 1
ATOM 648 N N . MET A 1 91 ? 82.714 29.305 20.487 1.00 24.38 91 MET A N 1
ATOM 649 C CA . MET A 1 91 ? 82.566 28.975 21.894 1.00 27.53 91 MET A CA 1
ATOM 650 C C . MET A 1 91 ? 83.721 28.100 22.402 1.00 28.34 91 MET A C 1
ATOM 651 O O . MET A 1 91 ? 84.121 28.222 23.555 1.00 31.84 91 MET A O 1
ATOM 656 N N . TYR A 1 92 ? 84.262 27.226 21.551 1.00 25.70 92 TYR A N 1
ATOM 657 C CA . TYR A 1 92 ? 85.356 26.372 21.978 1.00 24.94 92 TYR A CA 1
ATOM 658 C C . TYR A 1 92 ? 86.552 27.245 22.316 1.00 28.32 92 TYR A C 1
ATOM 659 O O . TYR A 1 92 ? 87.277 27.007 23.287 1.00 29.59 92 TYR A O 1
ATOM 668 N N . LEU A 1 93 ? 86.750 28.266 21.502 1.00 24.51 93 LEU A N 1
ATOM 669 C CA . LEU A 1 93 ? 87.842 29.178 21.708 1.00 27.84 93 LEU A CA 1
ATOM 670 C C . LEU A 1 93 ? 87.671 29.886 23.079 1.00 25.35 93 LEU A C 1
ATOM 671 O O . LEU A 1 93 ? 88.656 30.106 23.770 1.00 22.75 93 LEU A O 1
ATOM 676 N N . THR A 1 94 ? 86.440 30.235 23.474 1.00 20.68 94 THR A N 1
ATOM 677 C CA . THR A 1 94 ? 86.232 30.905 24.770 1.00 23.51 94 THR A CA 1
ATOM 678 C C . THR A 1 94 ? 86.462 29.954 25.956 1.00 26.45 94 THR A C 1
ATOM 679 O O . THR A 1 94 ? 86.455 30.393 27.097 1.00 30.68 94 THR A O 1
ATOM 683 N N . SER A 1 95 ? 86.661 28.664 25.690 1.00 25.93 95 SER A N 1
ATOM 684 C CA . SER A 1 95 ? 86.886 27.687 26.753 1.00 25.19 95 SER A CA 1
ATOM 685 C C . SER A 1 95 ? 88.355 27.514 27.081 1.00 25.16 95 SER A C 1
ATOM 686 O O . SER A 1 95 ? 88.716 26.712 27.931 1.00 26.73 95 SER A O 1
ATOM 689 N N . SER A 1 96 ? 89.202 28.276 26.405 1.00 26.15 96 SER A N 1
ATOM 690 C CA . SER A 1 96 ? 90.632 28.199 26.632 1.00 25.66 96 SER A CA 1
ATOM 691 C C . SER A 1 96 ? 90.940 28.582 28.077 1.00 27.39 96 SER A C 1
ATOM 692 O O . SER A 1 96 ? 90.516 29.631 28.558 1.00 32.53 96 SER A O 1
ATOM 695 N N . LYS A 1 97 ? 91.681 27.718 28.758 1.00 31.14 97 LYS A N 1
ATOM 696 C CA . LYS A 1 97 ? 92.069 27.933 30.151 1.00 33.32 97 LYS A CA 1
ATOM 697 C C . LYS A 1 97 ? 92.848 29.247 30.370 1.00 30.00 97 LYS A C 1
ATOM 698 O O . LYS A 1 97 ? 92.888 29.773 31.485 1.00 27.77 97 LYS A O 1
ATOM 704 N N . ASP A 1 98 ? 93.452 29.755 29.294 1.00 26.53 98 ASP A N 1
ATOM 705 C CA . ASP A 1 98 ? 94.243 30.986 29.285 1.00 23.15 98 ASP A CA 1
ATOM 706 C C . ASP A 1 98 ? 93.468 32.299 29.211 1.00 21.66 98 ASP A C 1
ATOM 707 O O . ASP A 1 98 ? 94.032 33.357 29.475 1.00 20.76 98 ASP A O 1
ATOM 712 N N . LEU A 1 99 ? 92.187 32.231 28.855 1.00 16.58 99 LEU A N 1
ATOM 713 C CA . LEU A 1 99 ? 91.346 33.420 28.751 1.00 21.22 99 LEU A CA 1
ATOM 714 C C . LEU A 1 99 ? 91.313 34.290 30.016 1.00 21.28 99 LEU A C 1
ATOM 715 O O . LEU A 1 99 ? 91.048 33.793 31.107 1.00 21.84 99 LEU A O 1
ATOM 720 N N . THR A 1 100 ? 91.579 35.585 29.877 1.00 22.33 100 THR A N 1
ATOM 721 C CA . THR A 1 100 ? 91.555 36.467 31.049 1.00 22.45 100 THR A CA 1
ATOM 722 C C . THR A 1 100 ? 90.564 37.608 30.893 1.00 22.49 100 THR A C 1
ATOM 723 O O . THR A 1 100 ? 90.266 38.299 31.853 1.00 27.75 100 THR A O 1
ATOM 727 N N . LYS A 1 101 ? 90.056 37.803 29.686 1.00 21.00 101 LYS A N 1
ATOM 728 C CA . LYS A 1 101 ? 89.104 38.866 29.431 1.00 21.94 101 LYS A CA 1
ATOM 729 C C . LYS A 1 101 ? 88.383 38.522 28.151 1.00 25.00 101 LYS A C 1
ATOM 730 O O . LYS A 1 101 ? 88.991 38.084 27.186 1.00 26.62 101 LYS A O 1
ATOM 736 N N . PHE A 1 102 ? 87.078 38.723 28.149 1.00 24.35 102 PHE A N 1
ATOM 737 C CA . PHE A 1 102 ? 86.273 38.436 26.991 1.00 27.43 102 PHE A CA 1
ATOM 738 C C . PHE A 1 102 ? 85.122 39.413 27.039 1.00 28.04 102 PHE A C 1
ATOM 739 O O . PHE A 1 102 ? 84.386 39.472 28.031 1.00 28.92 102 PHE A O 1
ATOM 747 N N . TYR A 1 103 ? 84.975 40.183 25.969 1.00 24.79 103 TYR A N 1
ATOM 748 C CA . TYR A 1 103 ? 83.901 41.162 25.878 1.00 24.24 103 TYR A CA 1
ATOM 749 C C . TYR A 1 103 ? 83.454 41.402 24.435 1.00 24.63 103 TYR A C 1
ATOM 750 O O . TYR A 1 103 ? 84.223 41.200 23.476 1.00 25.72 103 TYR A O 1
ATOM 759 N N . VAL A 1 104 ? 82.206 41.826 24.290 1.00 21.84 104 VAL A N 1
ATOM 760 C CA . VAL A 1 104 ? 81.635 42.101 22.986 1.00 22.43 104 VAL A CA 1
ATOM 761 C C . VAL A 1 104 ? 81.161 43.533 22.971 1.00 22.09 104 VAL A C 1
ATOM 762 O O . VAL A 1 104 ? 80.526 43.988 23.923 1.00 25.27 104 VAL A O 1
ATOM 766 N N . GLN A 1 105 ? 81.469 44.244 21.893 1.00 23.92 105 GLN A N 1
ATOM 767 C CA . GLN A 1 105 ? 81.057 45.638 21.769 1.00 22.93 105 GLN A CA 1
ATOM 768 C C . GLN A 1 105 ? 80.108 45.818 20.614 1.00 24.90 105 GLN A C 1
ATOM 769 O O . GLN A 1 105 ? 80.208 45.162 19.569 1.00 27.28 105 GLN A O 1
ATOM 775 N N . ASP A 1 106 ? 79.175 46.723 20.823 1.00 27.49 106 ASP A N 1
ATOM 776 C CA . ASP A 1 106 ? 78.173 47.042 19.839 1.00 31.49 106 ASP A CA 1
ATOM 777 C C . ASP A 1 106 ? 78.609 48.367 19.197 1.00 33.53 106 ASP A C 1
ATOM 778 O O . ASP A 1 106 ? 78.212 49.450 19.624 1.00 37.22 106 ASP A O 1
ATOM 783 N N . ILE A 1 107 ? 79.438 48.262 18.167 1.00 31.70 107 ILE A N 1
ATOM 784 C CA . ILE A 1 107 ? 79.931 49.432 17.465 1.00 37.30 107 ILE A CA 1
ATOM 785 C C . ILE A 1 107 ? 79.027 49.743 16.279 1.00 40.59 107 ILE A C 1
ATOM 786 O O . ILE A 1 107 ? 78.626 50.883 16.070 1.00 46.52 107 ILE A O 1
ATOM 791 N N . SER A 1 108 ? 78.713 48.710 15.511 1.00 38.73 108 SER A N 1
ATOM 792 C CA . SER A 1 108 ? 77.873 48.832 14.345 1.00 32.34 108 SER A CA 1
ATOM 793 C C . SER A 1 108 ? 76.684 47.911 14.447 1.00 26.98 108 SER A C 1
ATOM 794 O O . SER A 1 108 ? 76.704 46.935 15.177 1.00 28.29 108 SER A O 1
ATOM 797 N N . ASP A 1 109 ? 75.637 48.221 13.706 1.00 25.04 109 ASP A N 1
ATOM 798 C CA . ASP A 1 109 ? 74.439 47.402 13.725 1.00 29.28 109 ASP A CA 1
ATOM 799 C C . ASP A 1 109 ? 74.661 46.172 12.845 1.00 28.53 109 ASP A C 1
ATOM 800 O O . ASP A 1 109 ? 73.899 45.198 12.894 1.00 26.66 109 ASP A O 1
ATOM 805 N N . LEU A 1 110 ? 75.721 46.234 12.042 1.00 28.61 110 LEU A N 1
ATOM 806 C CA . LEU A 1 110 ? 76.089 45.161 11.123 1.00 28.12 110 LEU A CA 1
ATOM 807 C C . LEU A 1 110 ? 77.056 44.085 11.619 1.00 25.65 110 LEU A C 1
ATOM 808 O O . LEU A 1 110 ? 77.173 43.022 11.003 1.00 23.13 110 LEU A O 1
ATOM 813 N N . SER A 1 111 ? 77.744 44.347 12.718 1.00 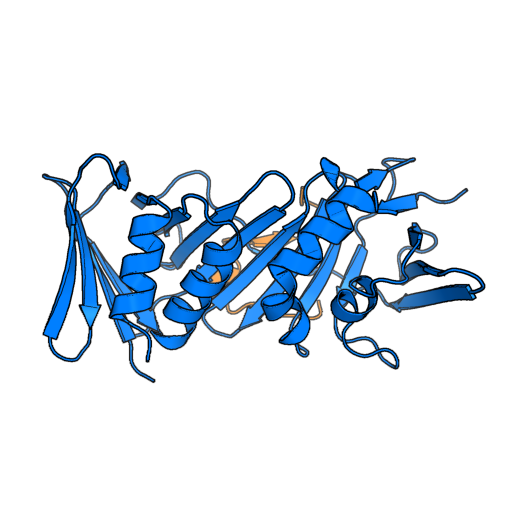24.58 111 SER A N 1
ATOM 814 C CA . SER A 1 111 ? 78.679 43.364 13.235 1.00 26.53 111 SER A CA 1
ATOM 815 C C . SER A 1 111 ? 78.908 43.436 14.714 1.00 23.21 111 SER A C 1
ATOM 816 O O . SER A 1 111 ? 78.519 44.388 15.379 1.00 25.78 111 SER A O 1
ATOM 819 N N . ALA A 1 112 ? 79.551 42.396 15.216 1.00 23.43 112 ALA A N 1
ATOM 820 C CA . ALA A 1 112 ? 79.862 42.303 16.619 1.00 26.28 112 ALA A CA 1
ATOM 821 C C . ALA A 1 112 ? 81.371 42.375 16.679 1.00 28.38 112 ALA A C 1
ATOM 822 O O . ALA A 1 112 ? 82.062 41.710 15.898 1.00 32.03 112 ALA A O 1
ATOM 824 N N . LYS A 1 113 ? 81.888 43.186 17.589 1.00 27.46 113 LYS A N 1
ATOM 825 C CA . LYS A 1 113 ? 83.327 43.311 17.728 1.00 23.03 113 LYS A CA 1
ATOM 826 C C . LYS A 1 113 ? 83.609 42.526 18.999 1.00 22.45 113 LYS A C 1
ATOM 827 O O . LYS A 1 113 ? 83.202 42.925 20.099 1.00 21.57 113 LYS A O 1
ATOM 833 N N . ILE A 1 114 ? 84.304 41.408 18.849 1.00 21.01 114 ILE A N 1
ATOM 834 C CA . ILE A 1 114 ? 84.637 40.575 19.982 1.00 16.28 114 ILE A CA 1
ATOM 835 C C . ILE A 1 114 ? 86.117 40.692 20.323 1.00 20.50 114 ILE A C 1
ATOM 836 O O . ILE A 1 114 ? 86.975 40.525 19.457 1.00 28.33 114 ILE A O 1
ATOM 841 N N . SER A 1 115 ? 86.397 40.984 21.589 1.00 22.79 115 SER A N 1
ATOM 842 C CA . SER A 1 115 ? 87.751 41.138 22.124 1.00 17.49 115 SER A CA 1
ATOM 843 C C . SER A 1 115 ? 88.063 40.047 23.146 1.00 19.66 115 SER A C 1
ATOM 844 O O . SER A 1 115 ? 87.251 39.744 24.011 1.00 23.96 115 SER A O 1
ATOM 847 N N . MET A 1 116 ? 89.247 39.459 23.043 1.00 23.76 116 MET A N 1
ATOM 848 C CA . MET A 1 116 ? 89.672 38.404 23.953 1.00 22.23 116 MET A CA 1
ATOM 849 C C . MET A 1 116 ? 91.106 38.672 24.390 1.00 25.43 116 MET A C 1
ATOM 850 O O . MET A 1 116 ? 91.906 39.165 23.603 1.00 28.27 116 MET A O 1
ATOM 855 N N . CYS A 1 117 ? 91.418 38.350 25.645 1.00 23.31 117 CYS A N 1
ATOM 856 C CA . CYS A 1 117 ? 92.758 38.544 26.204 1.00 20.28 117 CYS A CA 1
ATOM 857 C C . CYS A 1 117 ? 93.234 37.254 26.850 1.00 17.04 117 CYS A C 1
ATOM 858 O O . CYS A 1 117 ? 92.438 36.386 27.190 1.00 22.27 117 CYS A O 1
ATOM 861 N N . ALA A 1 118 ? 94.545 37.158 27.000 1.00 12.92 118 ALA A N 1
ATOM 862 C CA . ALA A 1 118 ? 95.245 36.030 27.593 1.00 12.40 118 ALA A CA 1
ATOM 863 C C . ALA A 1 118 ? 96.508 36.723 28.054 1.00 14.30 118 ALA A C 1
ATOM 864 O O . ALA A 1 118 ? 96.807 37.831 27.591 1.00 16.93 118 ALA A O 1
ATOM 866 N N . PRO A 1 119 ? 97.262 36.115 28.954 1.00 15.49 119 PRO A N 1
ATOM 867 C CA . PRO A 1 119 ? 98.491 36.733 29.454 1.00 15.52 119 PRO A CA 1
ATOM 868 C C . PRO A 1 119 ? 99.295 37.742 28.626 1.00 23.95 119 PRO A C 1
ATOM 869 O O . PRO A 1 119 ? 99.278 38.912 29.003 1.00 37.84 119 PRO A O 1
ATOM 873 N N . ASP A 1 120 ? 99.978 37.405 27.555 1.00 24.11 120 ASP A N 1
ATOM 874 C CA . ASP A 1 120 ? 100.709 38.509 26.886 1.00 26.95 120 ASP A CA 1
ATOM 875 C C . ASP A 1 120 ? 100.119 38.674 25.514 1.00 26.79 120 ASP A C 1
ATOM 876 O O . ASP A 1 120 ? 100.835 38.933 24.534 1.00 31.04 120 ASP A O 1
ATOM 881 N N . PHE A 1 121 ? 98.800 38.531 25.462 1.00 13.43 121 PHE A N 1
ATOM 882 C CA . PHE A 1 121 ? 98.073 38.622 24.240 1.00 12.85 121 PHE A CA 1
ATOM 883 C C . PHE A 1 121 ? 96.694 39.238 24.310 1.00 23.74 121 PHE A C 1
ATOM 884 O O . PHE A 1 121 ? 96.030 39.252 25.351 1.00 28.72 121 PHE A O 1
ATOM 892 N N . ASN A 1 122 ? 96.271 39.751 23.164 1.00 24.94 122 ASN A N 1
ATOM 893 C CA . ASN A 1 122 ? 94.969 40.374 23.019 1.00 24.35 122 ASN A CA 1
ATOM 894 C C . ASN A 1 122 ? 94.563 40.181 21.560 1.00 17.70 122 ASN A C 1
ATOM 895 O O . ASN A 1 122 ? 95.389 40.261 20.670 1.00 21.79 122 ASN A O 1
ATOM 900 N N . MET A 1 123 ? 93.296 39.918 21.313 1.00 18.49 123 MET A N 1
ATOM 901 C CA . MET A 1 123 ? 92.833 39.725 19.960 1.00 24.22 123 MET A CA 1
ATOM 902 C C . MET A 1 123 ? 91.452 40.355 19.824 1.00 28.13 123 MET A C 1
ATOM 903 O O . MET A 1 123 ? 90.705 40.461 20.798 1.00 28.27 123 MET A O 1
ATOM 908 N N . GLU A 1 124 ? 91.132 40.771 18.608 1.00 26.92 124 GLU A N 1
ATOM 909 C CA . GLU A 1 124 ? 89.858 41.388 18.304 1.00 24.93 124 GLU A CA 1
ATOM 910 C C . GLU A 1 124 ? 89.402 40.790 17.003 1.00 25.96 124 GLU A C 1
ATOM 911 O O . GLU A 1 124 ? 90.216 40.461 16.134 1.00 24.64 124 GLU A O 1
ATOM 917 N N . PHE A 1 125 ? 88.100 40.645 16.859 1.00 24.80 125 PHE A N 1
ATOM 918 C CA . PHE A 1 125 ? 87.565 40.096 15.635 1.00 25.84 125 PHE A CA 1
ATOM 919 C C . PHE A 1 125 ? 86.181 40.680 15.398 1.00 23.24 125 PHE A C 1
ATOM 920 O O . PHE A 1 125 ? 85.438 40.899 16.345 1.00 25.25 125 PHE A O 1
ATOM 928 N N . SER A 1 126 ? 85.854 40.933 14.140 1.00 26.13 126 SER A N 1
ATOM 929 C CA . SER A 1 126 ? 84.557 41.491 13.772 1.00 31.04 126 SER A CA 1
ATOM 930 C C . SER A 1 126 ? 83.850 40.459 12.949 1.00 28.23 126 SER A C 1
ATOM 931 O O . SER A 1 126 ? 84.306 40.097 11.881 1.00 33.68 126 SER A O 1
ATOM 934 N N . SER A 1 127 ? 82.729 39.993 13.466 1.00 36.57 127 SER A N 1
ATOM 935 C CA . SER A 1 127 ? 81.904 38.984 12.814 1.00 38.57 127 SER A CA 1
ATOM 936 C C . SER A 1 127 ? 80.606 39.599 12.332 1.00 37.39 127 SER A C 1
ATOM 937 O O . SER A 1 127 ? 79.914 40.255 13.122 1.00 40.95 127 SER A O 1
ATOM 940 N N . ALA A 1 128 ? 80.274 39.392 11.057 1.00 32.74 128 ALA A N 1
ATOM 941 C CA . ALA A 1 128 ? 79.040 39.941 10.489 1.00 28.91 128 ALA A CA 1
ATOM 942 C C . ALA A 1 128 ? 77.867 39.401 11.269 1.00 27.15 128 ALA A C 1
ATOM 943 O O . ALA A 1 128 ? 77.861 38.250 11.695 1.00 31.43 128 ALA A O 1
ATOM 945 N N . CYS A 1 129 ? 76.866 40.241 11.459 1.00 27.14 129 CYS A N 1
ATOM 946 C CA . CYS A 1 129 ? 75.696 39.823 12.202 1.00 28.77 129 CYS A CA 1
ATOM 947 C C . CYS A 1 129 ? 74.628 39.171 11.401 1.00 25.32 129 CYS A C 1
ATOM 948 O O . CYS A 1 129 ? 74.396 39.503 10.261 1.00 27.06 129 CYS A O 1
ATOM 951 N N . VAL A 1 130 ? 73.977 38.219 12.042 1.00 24.38 130 VAL A N 1
ATOM 952 C CA . VAL A 1 130 ? 72.906 37.487 11.430 1.00 24.73 130 VAL A CA 1
ATOM 953 C C . VAL A 1 130 ? 71.687 38.319 11.798 1.00 21.61 130 VAL A C 1
ATOM 954 O O . VAL A 1 130 ? 71.597 38.789 12.923 1.00 28.06 130 VAL A O 1
ATOM 958 N N . HIS A 1 131 ? 70.760 38.511 10.872 1.00 21.08 131 HIS A N 1
ATOM 959 C CA . HIS A 1 131 ? 69.572 39.291 11.164 1.00 25.52 131 HIS A CA 1
ATOM 960 C C . HIS A 1 131 ? 68.363 38.373 11.162 1.00 28.65 131 HIS A C 1
ATOM 961 O O . HIS A 1 131 ? 68.353 37.369 10.456 1.00 23.80 131 HIS A O 1
ATOM 968 N N . GLY A 1 132 ? 67.351 38.718 11.959 1.00 26.45 132 GLY A N 1
ATOM 969 C CA . GLY A 1 132 ? 66.133 37.933 12.046 1.00 20.86 132 GLY A CA 1
ATOM 970 C C . GLY A 1 132 ? 66.208 36.481 12.470 1.00 22.50 132 GLY A C 1
ATOM 971 O O . GLY A 1 132 ? 65.360 35.692 12.060 1.00 26.19 132 GLY A O 1
ATOM 972 N N . GLN A 1 133 ? 67.203 36.122 13.279 1.00 18.67 133 GLN A N 1
ATOM 973 C CA . GLN A 1 133 ? 67.341 34.752 13.735 1.00 20.41 133 GLN A CA 1
ATOM 974 C C . GLN A 1 133 ? 66.185 34.448 14.688 1.00 24.16 133 GLN A C 1
ATOM 975 O O . GLN A 1 133 ? 65.869 35.256 15.558 1.00 26.91 133 GLN A O 1
ATOM 981 N N . ASP A 1 134 ? 65.564 33.284 14.516 1.00 22.43 134 ASP A N 1
ATOM 982 C CA . ASP A 1 134 ? 64.455 32.885 15.367 1.00 22.07 134 ASP A CA 1
ATOM 983 C C . ASP A 1 134 ? 65.015 32.062 16.484 1.00 23.78 134 ASP A C 1
ATOM 984 O O . ASP A 1 134 ? 65.828 31.168 16.259 1.00 25.39 134 ASP A O 1
ATOM 989 N N . ILE A 1 135 ? 64.576 32.371 17.695 1.00 24.37 135 ILE A N 1
ATOM 990 C CA . ILE A 1 135 ? 65.028 31.660 18.870 1.00 25.31 135 ILE A CA 1
ATOM 991 C C . ILE A 1 135 ? 63.840 30.897 19.460 1.00 23.54 135 ILE A C 1
ATOM 992 O O . ILE A 1 135 ? 62.840 31.513 19.826 1.00 28.62 135 ILE A O 1
ATOM 997 N N . VAL A 1 136 ? 63.943 29.573 19.546 1.00 18.44 136 VAL A N 1
ATOM 998 C CA . VAL A 1 136 ? 62.855 28.768 20.108 1.00 26.13 136 VAL A CA 1
ATOM 999 C C . VAL A 1 136 ? 62.739 29.081 21.615 1.00 27.89 136 VAL A C 1
ATOM 1000 O O . VAL A 1 136 ? 63.747 29.216 22.321 1.00 29.11 136 VAL A O 1
ATOM 1004 N N . ARG A 1 137 ? 61.515 29.197 22.108 1.00 29.56 137 ARG A N 1
ATOM 1005 C CA . ARG A 1 137 ? 61.287 29.498 23.525 1.00 33.48 137 ARG A CA 1
ATOM 1006 C C . ARG A 1 137 ? 60.259 28.576 24.197 1.00 32.58 137 ARG A C 1
ATOM 1007 O O . ARG A 1 137 ? 59.305 28.137 23.559 1.00 34.07 137 ARG A O 1
ATOM 1015 N N . GLU A 1 138 ? 60.476 28.290 25.485 1.00 35.53 138 GLU A N 1
ATOM 1016 C CA . GLU A 1 138 ? 59.604 27.434 26.299 1.00 35.16 138 GLU A CA 1
ATOM 1017 C C . GLU A 1 138 ? 58.246 28.100 26.482 1.00 36.92 138 GLU A C 1
ATOM 1018 O O . GLU A 1 138 ? 58.154 29.286 26.828 1.00 36.90 138 GLU A O 1
ATOM 1024 N N . SER A 1 139 ? 57.192 27.334 26.249 1.00 44.87 139 SER A N 1
ATOM 1025 C CA . SER A 1 139 ? 55.825 27.836 26.382 1.00 51.96 139 SER A CA 1
ATOM 1026 C C . SER A 1 139 ? 55.350 27.972 27.826 1.00 54.10 139 SER A C 1
ATOM 1027 O O . SER A 1 139 ? 55.718 27.158 28.683 1.00 52.20 139 SER A O 1
ATOM 1030 N N . GLU A 1 140 ? 54.533 29.008 28.069 1.00 57.35 140 GLU A N 1
ATOM 1031 C CA . GLU A 1 140 ? 53.963 29.309 29.394 1.00 58.26 140 GLU A CA 1
ATOM 1032 C C . GLU A 1 140 ? 53.571 27.995 30.086 1.00 55.44 140 GLU A C 1
ATOM 1033 O O . GLU A 1 140 ? 54.233 27.586 31.044 1.00 54.62 140 GLU A O 1
ATOM 1035 N N . ASN A 1 141 ? 52.508 27.345 29.608 1.00 52.04 141 ASN A N 1
ATOM 1036 C CA . ASN A 1 141 ? 52.072 26.076 30.201 1.00 52.65 141 ASN A CA 1
ATOM 1037 C C . ASN A 1 141 ? 51.980 25.002 29.127 1.00 50.96 141 ASN A C 1
ATOM 1038 O O . ASN A 1 141 ? 52.307 25.268 27.954 1.00 49.52 141 ASN A O 1
ATOM 1043 N N . SER A 1 142 ? 51.542 23.801 29.505 1.00 42.36 142 SER A N 1
ATOM 1044 C CA . SER A 1 142 ? 51.453 22.735 28.518 1.00 37.59 142 SER A CA 1
ATOM 1045 C C . SER A 1 142 ? 50.650 21.536 28.921 1.00 34.64 142 SER A C 1
ATOM 1046 O O . SER A 1 142 ? 50.314 21.359 30.087 1.00 40.92 142 SER A O 1
ATOM 1049 N N . ALA A 1 143 ? 50.354 20.709 27.924 1.00 28.68 143 ALA A N 1
ATOM 1050 C CA . ALA A 1 143 ? 49.587 19.489 28.097 1.00 25.67 143 ALA A CA 1
ATOM 1051 C C . ALA A 1 143 ? 50.183 18.591 29.195 1.00 27.45 143 ALA A C 1
ATOM 1052 O O . ALA A 1 143 ? 49.461 18.055 30.018 1.00 33.28 143 ALA A O 1
ATOM 1054 N N . VAL A 1 144 ? 51.499 18.437 29.199 1.00 26.94 144 VAL A N 1
ATOM 1055 C CA . VAL A 1 144 ? 52.174 17.616 30.186 1.00 26.04 144 VAL A CA 1
ATOM 1056 C C . VAL A 1 144 ? 53.389 18.357 30.729 1.00 26.29 144 VAL A C 1
ATOM 1057 O O . VAL A 1 144 ? 54.076 19.054 29.985 1.00 28.22 144 VAL A O 1
ATOM 1061 N N . HIS A 1 145 ? 53.639 18.199 32.027 1.00 26.69 145 HIS A N 1
ATOM 1062 C CA . HIS A 1 145 ? 54.768 18.824 32.715 1.00 24.14 145 HIS A CA 1
ATOM 1063 C C . HIS A 1 145 ? 55.144 17.948 33.900 1.00 27.30 145 HIS A C 1
ATOM 1064 O O . HIS A 1 145 ? 54.364 17.789 34.846 1.00 25.59 145 HIS A O 1
ATOM 1071 N N . VAL A 1 146 ? 56.343 17.383 33.828 1.00 25.00 146 VAL A N 1
ATOM 1072 C CA . VAL A 1 146 ? 56.885 16.514 34.858 1.00 23.97 146 VAL A CA 1
ATOM 1073 C C . VAL A 1 146 ? 58.285 16.967 35.163 1.00 23.80 146 VAL A C 1
ATOM 1074 O O . VAL A 1 146 ? 59.011 17.388 34.257 1.00 28.05 146 VAL A O 1
ATOM 1078 N N . ASP A 1 147 ? 58.663 16.880 36.431 1.00 20.19 147 ASP A N 1
ATOM 1079 C CA . ASP A 1 147 ? 59.990 17.265 36.872 1.00 21.24 147 ASP A CA 1
ATOM 1080 C C . ASP A 1 147 ? 60.606 15.929 37.332 1.00 22.83 147 ASP A C 1
ATOM 1081 O O . ASP A 1 147 ? 59.942 15.107 37.969 1.00 20.47 147 ASP A O 1
ATOM 1086 N N . LEU A 1 148 ? 61.871 15.714 37.011 1.00 19.96 148 LEU A N 1
ATOM 1087 C CA . LEU A 1 148 ? 62.541 14.492 37.382 1.00 18.69 148 LEU A CA 1
ATOM 1088 C C . LEU A 1 148 ? 63.841 14.709 38.094 1.00 21.36 148 LEU A C 1
ATOM 1089 O O . L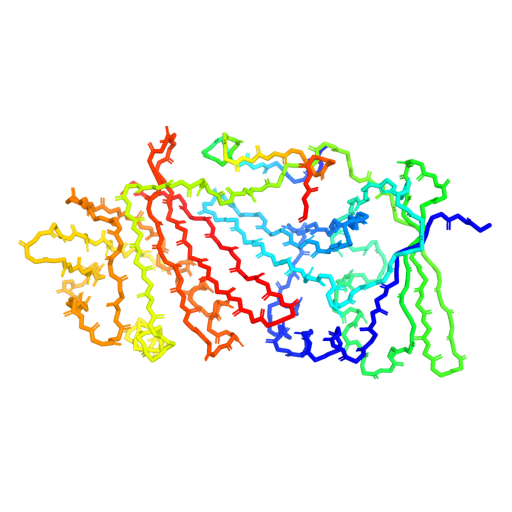EU A 1 148 ? 64.610 15.604 37.727 1.00 21.14 148 LEU A O 1
ATOM 1094 N N . ASP A 1 149 ? 64.095 13.889 39.112 1.00 16.46 149 ASP A N 1
ATOM 1095 C CA . ASP A 1 149 ? 65.332 13.996 39.872 1.00 22.81 149 ASP A CA 1
ATOM 1096 C C . ASP A 1 149 ? 66.452 13.689 38.903 1.00 23.82 149 ASP A C 1
ATOM 1097 O O . ASP A 1 149 ? 66.220 13.032 37.865 1.00 20.95 149 ASP A O 1
ATOM 1102 N N . PHE A 1 150 ? 67.661 14.150 39.216 1.00 22.48 150 PHE A N 1
ATOM 1103 C CA . PHE A 1 150 ? 68.787 13.882 38.340 1.00 22.67 150 PHE A CA 1
ATOM 1104 C C . PHE A 1 150 ? 68.922 12.324 38.256 1.00 25.40 150 PHE A C 1
ATOM 1105 O O . PHE A 1 150 ? 69.135 11.771 37.183 1.00 27.35 150 PHE A O 1
ATOM 1113 N N . GLY A 1 151 ? 68.792 11.640 39.397 1.00 21.98 151 GLY A N 1
ATOM 1114 C CA . GLY A 1 151 ? 68.886 10.188 39.483 1.00 24.00 151 GLY A CA 1
ATOM 1115 C C . GLY A 1 151 ? 67.954 9.470 38.502 1.00 26.87 151 GLY A C 1
ATOM 1116 O O . GLY A 1 151 ? 68.274 8.384 38.012 1.00 25.91 151 GLY A O 1
ATOM 1117 N N . VAL A 1 152 ? 66.801 10.068 38.216 1.00 22.51 152 VAL A N 1
ATOM 1118 C CA . VAL A 1 152 ? 65.852 9.471 37.293 1.00 22.07 152 VAL A CA 1
ATOM 1119 C C . VAL A 1 152 ? 66.436 9.640 35.896 1.00 24.21 152 VAL A C 1
ATOM 1120 O O . VAL A 1 152 ? 66.376 8.723 35.089 1.00 27.07 152 VAL A O 1
ATOM 1124 N N . VAL A 1 153 ? 67.003 10.815 35.625 1.00 24.74 153 VAL A N 1
ATOM 1125 C CA . VAL A 1 153 ? 67.606 11.110 34.330 1.00 25.69 153 VAL A CA 1
ATOM 1126 C C . VAL A 1 153 ? 68.743 10.126 34.070 1.00 28.06 153 VAL A C 1
ATOM 1127 O O . VAL A 1 153 ? 68.897 9.624 32.952 1.00 29.29 153 VAL A O 1
ATOM 1131 N N . ALA A 1 154 ? 69.529 9.856 35.116 1.00 27.72 154 ALA A N 1
ATOM 1132 C CA . ALA A 1 154 ? 70.657 8.935 35.048 1.00 25.11 154 ALA A CA 1
ATOM 1133 C C . ALA A 1 154 ? 70.138 7.531 34.718 1.00 22.80 154 ALA A C 1
ATOM 1134 O O . ALA A 1 154 ? 70.757 6.806 33.959 1.00 24.10 154 ALA A O 1
ATOM 1136 N N . ASP A 1 155 ? 69.000 7.162 35.293 1.00 23.32 155 ASP A N 1
ATOM 1137 C CA . ASP A 1 155 ? 68.402 5.854 35.054 1.00 23.97 155 ASP A CA 1
ATOM 1138 C C . ASP A 1 155 ? 68.008 5.764 33.579 1.00 23.48 155 ASP A C 1
ATOM 1139 O O . ASP A 1 155 ? 68.281 4.767 32.926 1.00 30.99 155 ASP A O 1
ATOM 1144 N N . LEU A 1 156 ? 67.366 6.803 33.057 1.00 20.45 156 LEU A N 1
ATOM 1145 C CA . LEU A 1 156 ? 66.955 6.813 31.660 1.00 24.77 156 LEU A CA 1
ATOM 1146 C C . LEU A 1 156 ? 68.182 6.661 30.758 1.00 26.08 156 LEU A C 1
ATOM 1147 O O . LEU A 1 156 ? 68.177 5.843 29.859 1.00 28.96 156 LEU A O 1
ATOM 1152 N N . LEU A 1 157 ? 69.225 7.452 31.006 1.00 28.08 157 LEU A N 1
ATOM 1153 C CA . LEU A 1 157 ? 70.452 7.394 30.218 1.00 26.26 157 LEU A CA 1
ATOM 1154 C C . LEU A 1 157 ? 71.057 5.991 30.241 1.00 27.00 157 LEU A C 1
ATOM 1155 O O . LEU A 1 157 ? 71.408 5.440 29.190 1.00 31.75 157 LEU A O 1
ATOM 1160 N N . LYS A 1 158 ? 71.172 5.420 31.438 1.00 19.73 158 LYS A N 1
ATOM 1161 C CA . LYS A 1 158 ? 71.732 4.089 31.621 1.00 23.05 158 LYS A CA 1
ATOM 1162 C C . LYS A 1 158 ? 70.923 3.014 30.897 1.00 25.66 158 LYS A C 1
ATOM 1163 O O . LYS A 1 158 ? 71.479 2.102 30.299 1.00 27.90 158 LYS A O 1
ATOM 1169 N N . TRP A 1 159 ? 69.606 3.138 30.958 1.00 25.50 159 TRP A N 1
ATOM 1170 C CA . TRP A 1 159 ? 68.699 2.197 30.325 1.00 24.07 159 TRP A CA 1
ATOM 1171 C C . TRP A 1 159 ? 68.727 2.247 28.794 1.00 29.08 159 TRP A C 1
ATOM 1172 O O . TRP A 1 159 ? 68.647 1.200 28.141 1.00 27.58 159 TRP A O 1
ATOM 1183 N N . ILE A 1 160 ? 68.838 3.448 28.231 1.00 26.31 160 ILE A N 1
ATOM 1184 C CA . ILE A 1 160 ? 68.875 3.601 26.784 1.00 34.63 160 ILE A CA 1
ATOM 1185 C C . ILE A 1 160 ? 70.272 3.327 26.216 1.00 43.82 160 ILE A C 1
ATOM 1186 O O . ILE A 1 160 ? 70.442 2.463 25.367 1.00 49.13 160 ILE A O 1
ATOM 1191 N N . GLY A 1 161 ? 71.258 4.076 26.698 1.00 50.33 161 GLY A N 1
ATOM 1192 C CA . GLY A 1 161 ? 72.647 3.973 26.281 1.00 56.46 161 GLY A CA 1
ATOM 1193 C C . GLY A 1 161 ? 73.333 2.637 26.059 1.00 64.93 161 GLY A C 1
ATOM 1194 O O . GLY A 1 161 ? 72.822 1.573 26.443 1.00 65.22 161 GLY A O 1
ATOM 1195 N N . PRO A 1 162 ? 74.512 2.715 25.426 1.00 68.48 162 PRO A N 1
ATOM 1196 C CA . PRO A 1 162 ? 75.354 1.549 25.105 1.00 68.08 162 PRO A CA 1
ATOM 1197 C C . PRO A 1 162 ? 75.457 0.505 26.227 1.00 69.69 162 PRO A C 1
ATOM 1198 O O . PRO A 1 162 ? 76.039 -0.569 26.026 1.00 70.61 162 PRO A O 1
ATOM 1202 N N . THR A 1 177 ? 69.587 4.010 14.665 1.00 60.69 177 THR A N 1
ATOM 1203 C CA . THR A 1 177 ? 68.439 4.904 14.552 1.00 62.05 177 THR A CA 1
ATOM 1204 C C . THR A 1 177 ? 67.364 4.555 15.603 1.00 59.63 177 THR A C 1
ATOM 1205 O O . THR A 1 177 ? 67.681 4.413 16.797 1.00 61.28 177 THR A O 1
ATOM 1207 N N . GLY A 1 178 ? 66.111 4.422 15.157 1.00 51.70 178 GLY A N 1
ATOM 1208 C CA . GLY A 1 178 ? 64.989 4.093 16.025 1.00 41.64 178 GLY A CA 1
ATOM 1209 C C . GLY A 1 178 ? 64.310 5.244 16.748 1.00 33.89 178 GLY A C 1
ATOM 1210 O O . GLY A 1 178 ? 64.815 6.372 16.805 1.00 28.95 178 GLY A O 1
ATOM 1211 N N . THR A 1 179 ? 63.140 4.943 17.304 1.00 31.21 179 THR A N 1
ATOM 1212 C CA . THR A 1 179 ? 62.360 5.930 18.038 1.00 32.11 179 THR A CA 1
ATOM 1213 C C . THR A 1 179 ? 62.036 5.449 19.461 1.00 27.80 179 THR A C 1
ATOM 1214 O O . THR A 1 179 ? 62.199 4.276 19.793 1.00 25.94 179 THR A O 1
ATOM 1218 N N . VAL A 1 180 ? 61.584 6.372 20.298 1.00 22.10 180 VAL A N 1
ATOM 1219 C CA . VAL A 1 180 ? 61.235 6.040 21.662 1.00 23.09 180 VAL A CA 1
ATOM 1220 C C . VAL A 1 180 ? 59.864 6.641 21.902 1.00 23.74 180 VAL A C 1
ATOM 1221 O O . VAL A 1 180 ? 59.607 7.801 21.570 1.00 23.16 180 VAL A O 1
ATOM 1225 N N . GLN A 1 181 ? 58.977 5.854 22.478 1.00 23.44 181 GLN A N 1
ATOM 1226 C CA . GLN A 1 181 ? 57.651 6.355 22.743 1.00 23.27 181 GLN A CA 1
ATOM 1227 C C . GLN A 1 181 ? 57.573 6.866 24.173 1.00 22.97 181 GLN A C 1
ATOM 1228 O O . GLN A 1 181 ? 58.090 6.231 25.100 1.00 22.23 181 GLN A O 1
ATOM 1234 N N . ILE A 1 182 ? 56.932 8.013 24.350 1.00 22.05 182 ILE A N 1
ATOM 1235 C CA . ILE A 1 182 ? 56.785 8.598 25.672 1.00 20.59 182 ILE A CA 1
ATOM 1236 C C . ILE A 1 182 ? 55.313 8.564 25.938 1.00 22.92 182 ILE A C 1
ATOM 1237 O O . ILE A 1 182 ? 54.538 9.208 25.248 1.00 28.42 182 ILE A O 1
ATOM 1242 N N . LEU A 1 183 ? 54.933 7.798 26.949 1.00 27.27 183 LEU A N 1
ATOM 1243 C CA . LEU A 1 183 ? 53.535 7.659 27.325 1.00 28.67 183 LEU A CA 1
ATOM 1244 C C . LEU A 1 183 ? 53.294 8.278 28.692 1.00 23.84 183 LEU A C 1
ATOM 1245 O O . LEU A 1 183 ? 54.043 8.041 29.634 1.00 25.79 183 LEU A O 1
ATOM 1250 N N . VAL A 1 184 ? 52.243 9.077 28.787 1.00 25.31 184 VAL A N 1
ATOM 1251 C CA . VAL A 1 184 ? 51.901 9.734 30.037 1.00 27.79 184 VAL A CA 1
ATOM 1252 C C . VAL A 1 184 ? 50.497 9.297 30.413 1.00 31.37 184 VAL A C 1
ATOM 1253 O O . VAL A 1 184 ? 49.609 9.262 29.556 1.00 31.59 184 VAL A O 1
ATOM 1257 N N . HIS A 1 185 ? 50.314 8.964 31.692 1.00 32.98 185 HIS A N 1
ATOM 1258 C CA . HIS A 1 185 ? 49.029 8.522 32.225 1.00 37.70 185 HIS A CA 1
ATOM 1259 C C . HIS A 1 185 ? 48.506 9.499 33.266 1.00 39.21 185 HIS A C 1
ATOM 1260 O O . HIS A 1 185 ? 49.261 9.988 34.117 1.00 33.29 185 HIS A O 1
ATOM 1267 N N . ALA A 1 186 ? 47.199 9.757 33.164 1.00 44.94 186 ALA A N 1
ATOM 1268 C CA . ALA A 1 186 ? 46.419 10.657 34.022 1.00 48.94 186 ALA A CA 1
ATOM 1269 C C . ALA A 1 186 ? 46.432 10.402 35.536 1.00 49.64 186 ALA A C 1
ATOM 1270 O O . ALA A 1 186 ? 47.112 11.108 36.285 1.00 52.45 186 ALA A O 1
ATOM 1272 N N . GLY A 1 187 ? 45.677 9.397 35.972 1.00 46.62 187 GLY A N 1
ATOM 1273 C CA . GLY A 1 187 ? 45.594 9.050 37.378 1.00 44.96 187 GLY A CA 1
ATOM 1274 C C . GLY A 1 187 ? 45.586 7.546 37.594 1.00 44.27 187 GLY A C 1
ATOM 1275 O O . GLY A 1 187 ? 44.709 6.858 37.080 1.00 41.05 187 GLY A O 1
ATOM 1276 N N . PRO A 1 188 ? 46.558 7.037 38.353 1.00 44.51 188 PRO A N 1
ATOM 1277 C CA . PRO A 1 188 ? 47.600 7.875 38.964 1.00 44.43 188 PRO A CA 1
ATOM 1278 C C . PRO A 1 188 ? 48.573 8.386 37.899 1.00 41.91 188 PRO A C 1
ATOM 1279 O O . PRO A 1 188 ? 48.722 7.747 36.849 1.00 43.53 188 PRO A O 1
ATOM 1283 N N . PRO A 1 189 ? 49.223 9.518 38.154 1.00 37.63 189 PRO A N 1
ATOM 1284 C CA . PRO A 1 189 ? 50.167 10.066 37.181 1.00 35.71 189 PRO A CA 1
ATOM 1285 C C . PRO A 1 189 ? 51.318 9.083 36.980 1.00 32.96 189 PRO A C 1
ATOM 1286 O O . PRO A 1 189 ? 51.763 8.450 37.942 1.00 35.32 189 PRO A O 1
ATOM 1290 N N . ALA A 1 190 ? 51.784 8.960 35.743 1.00 30.56 190 ALA A N 1
ATOM 1291 C CA . ALA A 1 190 ? 52.881 8.057 35.409 1.00 27.11 190 ALA A CA 1
ATOM 1292 C C . ALA A 1 190 ? 53.464 8.436 34.072 1.00 25.77 190 ALA A C 1
ATOM 1293 O O . ALA A 1 190 ? 52.782 9.003 33.222 1.00 27.34 190 ALA A O 1
ATOM 1295 N N . ILE A 1 191 ? 54.732 8.122 33.886 1.00 23.14 191 ILE A N 1
ATOM 1296 C CA . ILE A 1 191 ? 55.389 8.429 32.634 1.00 24.50 191 ILE A CA 1
ATOM 1297 C C . ILE A 1 191 ? 56.165 7.173 32.238 1.00 25.12 191 ILE A C 1
ATOM 1298 O O . ILE A 1 191 ? 56.907 6.606 33.052 1.00 21.95 191 ILE A O 1
ATOM 1303 N N . LYS A 1 192 ? 55.983 6.744 30.993 1.00 25.07 192 LYS A N 1
ATOM 1304 C CA . LYS A 1 192 ? 56.655 5.556 30.471 1.00 24.30 192 LYS A CA 1
ATOM 1305 C C . LYS A 1 192 ? 57.409 5.826 29.182 1.00 24.84 192 LYS A C 1
ATOM 1306 O O . LYS A 1 192 ? 56.917 6.526 28.292 1.00 26.85 192 LYS A O 1
ATOM 1312 N N . PHE A 1 193 ? 58.601 5.261 29.095 1.00 21.11 193 PHE A N 1
ATOM 1313 C CA . PHE A 1 193 ? 59.469 5.395 27.938 1.00 20.08 193 PHE A CA 1
ATOM 1314 C C . PHE A 1 193 ? 59.471 4.007 27.357 1.00 23.29 193 PHE A C 1
ATOM 1315 O O . PHE A 1 193 ? 59.868 3.044 28.025 1.00 26.83 193 PHE A O 1
ATOM 1323 N N . ILE A 1 194 ? 59.021 3.906 26.111 1.00 23.85 194 ILE A N 1
ATOM 1324 C CA . ILE A 1 194 ? 58.946 2.631 25.409 1.00 22.24 194 ILE A CA 1
ATOM 1325 C C . ILE A 1 194 ? 59.837 2.524 24.191 1.00 24.83 194 ILE A C 1
ATOM 1326 O O . ILE A 1 194 ? 59.853 3.405 23.334 1.00 30.82 194 ILE A O 1
ATOM 1331 N N . LEU A 1 195 ? 60.576 1.426 24.132 1.00 27.32 195 LEU A N 1
ATOM 1332 C CA . LEU A 1 195 ? 61.487 1.146 23.043 1.00 25.50 195 LEU A CA 1
ATOM 1333 C C . LEU A 1 195 ? 60.810 0.208 22.043 1.00 32.10 195 LEU A C 1
ATOM 1334 O O . LEU A 1 195 ? 59.878 -0.516 22.400 1.00 32.63 195 LEU A O 1
ATOM 1339 N N . THR A 1 196 ? 61.278 0.223 20.792 1.00 38.29 196 THR A N 1
ATOM 1340 C CA . THR A 1 196 ? 60.711 -0.629 19.739 1.00 42.23 196 THR A CA 1
ATOM 1341 C C . THR A 1 196 ? 60.731 -2.113 20.094 1.00 40.41 196 THR A C 1
ATOM 1342 O O . THR A 1 196 ? 59.844 -2.864 19.679 1.00 42.27 196 THR A O 1
ATOM 1346 N N . ASN A 1 197 ? 61.739 -2.527 20.860 1.00 38.40 197 ASN A N 1
ATOM 1347 C CA . ASN A 1 197 ? 61.873 -3.929 21.273 1.00 39.47 197 ASN A CA 1
ATOM 1348 C C . ASN A 1 197 ? 60.916 -4.369 22.403 1.00 36.69 197 ASN A C 1
ATOM 1349 O O . ASN A 1 197 ? 61.084 -5.445 22.972 1.00 35.72 197 ASN A O 1
ATOM 1354 N N . GLY A 1 198 ? 59.924 -3.530 22.715 1.00 34.79 198 GLY A N 1
ATOM 1355 C CA . GLY A 1 198 ? 58.940 -3.808 23.753 1.00 32.13 198 GLY A CA 1
ATOM 1356 C C . GLY A 1 198 ? 59.360 -3.691 25.209 1.00 28.43 198 GLY A C 1
ATOM 1357 O O . GLY A 1 198 ? 58.664 -4.199 26.090 1.00 28.71 198 GLY A O 1
ATOM 1358 N N . SER A 1 199 ? 60.488 -3.029 25.455 1.00 24.64 199 SER A N 1
ATOM 1359 C CA . SER A 1 199 ? 61.029 -2.823 26.792 1.00 20.84 199 SER A CA 1
ATOM 1360 C C . SER A 1 199 ? 60.537 -1.451 27.254 1.00 21.50 199 SER A C 1
ATOM 1361 O O . SER A 1 199 ? 60.642 -0.463 26.519 1.00 20.72 199 SER A O 1
ATOM 1364 N N . GLU A 1 200 ? 59.999 -1.380 28.467 1.00 19.44 200 GLU A N 1
ATOM 1365 C CA . GLU A 1 200 ? 59.499 -0.114 28.992 1.00 16.41 200 GLU A CA 1
ATOM 1366 C C . GLU A 1 200 ? 60.047 0.251 30.354 1.00 15.09 200 GLU A C 1
ATOM 1367 O O . GLU A 1 200 ? 60.219 -0.607 31.206 1.00 13.78 200 GLU A O 1
ATOM 1373 N N . LEU A 1 201 ? 60.317 1.536 30.544 1.00 16.41 201 LEU A N 1
ATOM 1374 C CA . LEU A 1 201 ? 60.839 2.040 31.801 1.00 18.70 201 LEU A CA 1
ATOM 1375 C C . LEU A 1 201 ? 59.774 3.013 32.272 1.00 21.58 201 LEU A C 1
ATOM 1376 O O . LEU A 1 201 ? 59.434 3.955 31.566 1.00 21.40 201 LEU A O 1
ATOM 1381 N N . GLU A 1 202 ? 59.245 2.790 33.465 1.00 20.78 202 GLU A N 1
ATOM 1382 C CA . GLU A 1 202 ? 58.216 3.672 33.989 1.00 20.10 202 GLU A CA 1
ATOM 1383 C C . GLU A 1 202 ? 58.543 4.296 35.336 1.00 21.24 202 GLU A C 1
ATOM 1384 O O . GLU A 1 202 ? 59.249 3.715 36.166 1.00 22.35 202 GLU A O 1
ATOM 1390 N N . PHE A 1 203 ? 58.012 5.494 35.530 1.00 22.61 203 PHE A N 1
ATOM 1391 C CA . PHE A 1 203 ? 58.202 6.250 36.756 1.00 21.42 203 PHE A CA 1
ATOM 1392 C C . PHE A 1 203 ? 56.831 6.673 37.232 1.00 23.36 203 PHE A C 1
ATOM 1393 O O . PHE A 1 203 ? 56.081 7.329 36.511 1.00 25.72 203 PHE A O 1
ATOM 1401 N N . THR A 1 204 ? 56.511 6.280 38.455 1.00 28.67 204 THR A N 1
ATOM 1402 C CA . THR A 1 204 ? 55.230 6.604 39.055 1.00 35.91 204 THR A CA 1
ATOM 1403 C C . THR A 1 204 ? 55.440 7.782 39.971 1.00 43.06 204 THR A C 1
ATOM 1404 O O . THR A 1 204 ? 56.574 8.064 40.381 1.00 45.30 204 THR A O 1
ATOM 1408 N N . SER A 1 205 ? 54.343 8.466 40.287 1.00 46.92 205 SER A N 1
ATOM 1409 C CA . SER A 1 205 ? 54.380 9.630 41.161 1.00 47.96 205 SER A CA 1
ATOM 1410 C C . SER A 1 205 ? 55.013 9.218 42.477 1.00 44.10 205 SER A C 1
ATOM 1411 O O . SER A 1 205 ? 54.506 8.334 43.167 1.00 44.22 205 SER A O 1
ATOM 1414 N N . ASN A 1 206 ? 56.126 9.859 42.812 1.00 37.13 206 ASN A N 1
ATOM 1415 C CA . ASN A 1 206 ? 56.822 9.552 44.050 1.00 38.25 206 ASN A CA 1
ATOM 1416 C C . ASN A 1 206 ? 57.848 10.634 44.414 1.00 34.98 206 ASN A C 1
ATOM 1417 O O . ASN A 1 206 ? 57.821 11.706 43.828 1.00 37.16 206 ASN A O 1
ATOM 1422 N N . ASN A 1 207 ? 58.737 10.377 45.365 1.00 31.42 207 ASN A N 1
ATOM 1423 C CA . ASN A 1 207 ? 59.730 11.368 45.759 1.00 29.74 207 ASN A CA 1
ATOM 1424 C C . ASN A 1 207 ? 60.779 11.765 44.720 1.00 29.86 207 ASN A C 1
ATOM 1425 O O . ASN A 1 207 ? 61.494 12.750 44.913 1.00 29.74 207 ASN A O 1
ATOM 1430 N N . ARG A 1 208 ? 60.863 11.005 43.629 1.00 28.13 208 ARG A N 1
ATOM 1431 C CA . ARG A 1 208 ? 61.822 11.265 42.561 1.00 23.85 208 ARG A CA 1
ATOM 1432 C C . ARG A 1 208 ? 61.282 12.006 41.340 1.00 21.90 208 ARG A C 1
ATOM 1433 O O . ARG A 1 208 ? 62.055 12.559 40.574 1.00 18.34 208 ARG A O 1
ATOM 1441 N N . VAL A 1 209 ? 59.965 12.013 41.157 1.00 21.95 209 VAL A N 1
ATOM 1442 C CA . VAL A 1 209 ? 59.362 12.699 40.019 1.00 23.71 209 VAL A CA 1
ATOM 1443 C C . VAL A 1 209 ? 58.106 13.482 40.464 1.00 29.36 209 VAL A C 1
ATOM 1444 O O . VAL A 1 209 ? 57.280 12.955 41.199 1.00 32.83 209 VAL A O 1
ATOM 1448 N N . SER A 1 210 ? 57.967 14.734 40.022 1.00 30.19 210 SER A N 1
ATOM 1449 C CA . SER A 1 210 ? 56.807 15.554 40.383 1.00 31.35 210 SER A CA 1
ATOM 1450 C C . SER A 1 210 ? 56.019 15.770 39.114 1.00 30.63 210 SER A C 1
ATOM 1451 O O . SER A 1 210 ? 56.578 16.202 38.098 1.00 35.27 210 SER A O 1
ATOM 1454 N N . PHE A 1 211 ? 54.730 15.468 39.175 1.00 27.02 211 PHE A N 1
ATOM 1455 C CA . PHE A 1 211 ? 53.838 15.622 38.045 1.00 28.17 211 PHE A CA 1
ATOM 1456 C C . PHE A 1 211 ? 52.977 16.854 38.290 1.00 32.12 211 PHE A C 1
ATOM 1457 O O . PHE A 1 211 ? 52.238 16.924 39.269 1.00 30.93 211 PHE A O 1
ATOM 1465 N N . HIS A 1 212 ? 53.071 17.829 37.404 1.00 34.30 212 HIS A N 1
ATOM 1466 C CA . HIS A 1 212 ? 52.286 19.030 37.557 1.00 33.71 212 HIS A CA 1
ATOM 1467 C C . HIS A 1 212 ? 51.072 18.851 36.664 1.00 35.25 212 HIS A C 1
ATOM 1468 O O . HIS A 1 212 ? 49.983 18.583 37.152 1.00 44.53 212 HIS A O 1
ATOM 1475 N N . GLY A 1 213 ? 51.247 18.991 35.363 1.00 35.05 213 GLY A N 1
ATOM 1476 C CA . GLY A 1 213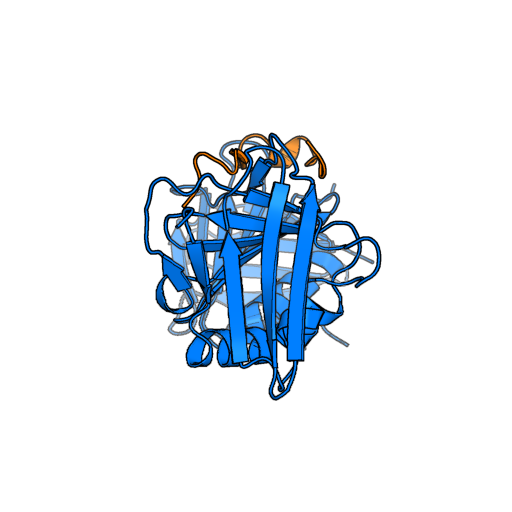 ? 50.136 18.829 34.450 1.00 35.97 213 GLY A CA 1
ATOM 1477 C C . GLY A 1 213 ? 50.292 17.492 33.761 1.00 38.23 213 GLY A C 1
ATOM 1478 O O . GLY A 1 213 ? 51.382 17.161 33.298 1.00 44.10 213 GLY A O 1
ATOM 1479 N N . VAL A 1 214 ? 49.210 16.725 33.697 1.00 36.47 214 VAL A N 1
ATOM 1480 C CA . VAL A 1 214 ? 49.223 15.418 33.058 1.00 36.89 214 VAL A CA 1
ATOM 1481 C C . VAL A 1 214 ? 47.987 15.263 32.199 1.00 38.66 214 VAL A C 1
ATOM 1482 O O . VAL A 1 214 ? 46.935 15.839 32.490 1.00 39.76 214 VAL A O 1
ATOM 1486 N N . LYS A 1 215 ? 48.134 14.475 31.143 1.00 39.56 215 LYS A N 1
ATOM 1487 C CA . LYS A 1 215 ? 47.073 14.200 30.201 1.00 43.34 215 LYS A CA 1
ATOM 1488 C C . LYS A 1 215 ? 47.445 12.895 29.539 1.00 45.19 215 LYS A C 1
ATOM 1489 O O . LYS A 1 215 ? 48.626 12.643 29.312 1.00 49.90 215 LYS A O 1
ATOM 1495 N N . ASN A 1 216 ? 46.454 12.063 29.228 1.00 44.24 216 ASN A N 1
ATOM 1496 C CA . ASN A 1 216 ? 46.723 10.784 28.581 1.00 43.41 216 ASN A CA 1
ATOM 1497 C C . ASN A 1 216 ? 47.130 11.019 27.129 1.00 43.96 216 ASN A C 1
ATOM 1498 O O . ASN A 1 216 ? 46.305 11.390 26.292 1.00 49.01 216 ASN A O 1
ATOM 1503 N N . MET A 1 217 ? 48.404 10.806 26.835 1.00 39.97 217 MET A N 1
ATOM 1504 C CA . MET A 1 217 ? 48.910 10.995 25.487 1.00 37.89 217 MET A CA 1
ATOM 1505 C C . MET A 1 217 ? 50.212 10.253 25.281 1.00 35.27 217 MET A C 1
ATOM 1506 O O . MET A 1 217 ? 50.901 9.901 26.232 1.00 32.09 217 MET A O 1
ATOM 1511 N N . ARG A 1 218 ? 50.530 10.024 24.015 1.00 38.83 218 ARG A N 1
ATOM 1512 C CA . ARG A 1 218 ? 51.739 9.328 23.633 1.00 39.23 218 ARG A CA 1
ATOM 1513 C C . ARG A 1 218 ? 52.386 9.999 22.424 1.00 38.58 218 ARG A C 1
ATOM 1514 O O . ARG A 1 218 ? 51.740 10.237 21.409 1.00 37.96 218 ARG A O 1
ATOM 1522 N N . ILE A 1 219 ? 53.669 10.305 22.548 1.00 35.67 219 ILE A N 1
ATOM 1523 C CA . ILE A 1 219 ? 54.410 10.937 21.472 1.00 29.12 219 ILE A CA 1
ATOM 1524 C C . ILE A 1 219 ? 55.541 9.995 21.073 1.00 31.38 219 ILE A C 1
ATOM 1525 O O . ILE A 1 219 ? 55.895 9.073 21.810 1.00 33.53 219 ILE A O 1
ATOM 1530 N N . ASN A 1 220 ? 56.107 10.231 19.901 1.00 30.55 220 ASN A N 1
ATOM 1531 C CA . ASN A 1 220 ? 57.192 9.418 19.398 1.00 27.38 220 ASN A CA 1
ATOM 1532 C C . ASN A 1 220 ? 58.272 10.353 18.979 1.00 25.17 220 ASN A C 1
ATOM 1533 O O . ASN A 1 220 ? 58.034 11.269 18.185 1.00 27.55 220 ASN A O 1
ATOM 1538 N N . VAL A 1 221 ? 59.465 10.138 19.505 1.00 22.04 221 VAL A N 1
ATOM 1539 C CA . VAL A 1 221 ? 60.579 11.001 19.148 1.00 23.22 221 VAL A CA 1
ATOM 1540 C C . VAL A 1 221 ? 61.746 10.137 18.734 1.00 19.84 221 VAL A C 1
ATOM 1541 O O . VAL A 1 221 ? 61.798 8.939 19.036 1.00 19.42 221 VAL A O 1
ATOM 1545 N N . GLN A 1 222 ? 62.681 10.757 18.036 1.0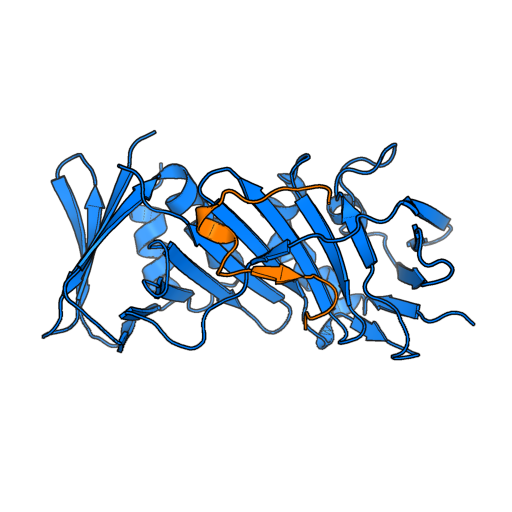0 20.77 222 GLN A N 1
ATOM 1546 C CA . GLN A 1 222 ? 63.866 10.071 17.564 1.00 21.78 222 GLN A CA 1
ATOM 1547 C C . GLN A 1 222 ? 64.685 9.749 18.803 1.00 23.00 222 GLN A C 1
ATOM 1548 O O . GLN A 1 222 ? 64.979 10.651 19.612 1.00 21.15 222 GLN A O 1
ATOM 1554 N N . LEU A 1 223 ? 65.042 8.474 18.949 1.00 20.00 223 LEU A N 1
ATOM 1555 C CA . LEU A 1 223 ? 65.832 7.995 20.084 1.00 22.73 223 LEU A CA 1
ATOM 1556 C C . LEU A 1 223 ? 67.163 8.729 20.186 1.00 24.87 223 LEU A C 1
ATOM 1557 O O . LEU A 1 223 ? 67.548 9.179 21.269 1.00 27.85 223 LEU A O 1
ATOM 1562 N N . LYS A 1 224 ? 67.860 8.848 19.060 1.00 23.80 224 LYS A N 1
ATOM 1563 C CA . LYS A 1 224 ? 69.144 9.524 19.034 1.00 26.07 224 LYS A CA 1
ATOM 1564 C C . LYS A 1 224 ? 69.036 10.947 19.607 1.00 27.96 224 LYS A C 1
ATOM 1565 O O . LYS A 1 224 ? 69.772 11.288 20.537 1.00 30.66 224 LYS A O 1
ATOM 1571 N N . ASN A 1 225 ? 68.133 11.772 19.073 1.00 26.87 225 ASN A N 1
ATOM 1572 C CA . ASN A 1 225 ? 67.989 13.141 19.588 1.00 24.98 225 ASN A CA 1
ATOM 1573 C C . ASN A 1 225 ? 67.530 13.131 21.047 1.00 23.19 225 ASN A C 1
ATOM 1574 O O . ASN A 1 225 ? 67.935 13.994 21.818 1.00 26.90 225 ASN A O 1
ATOM 1579 N N . PHE A 1 226 ? 66.692 12.160 21.424 1.00 20.35 226 PHE A N 1
ATOM 1580 C CA . PHE A 1 226 ? 66.213 12.083 22.794 1.00 25.07 226 PHE A CA 1
ATOM 1581 C C . PHE A 1 226 ? 67.365 11.772 23.751 1.00 28.02 226 PHE A C 1
ATOM 1582 O O . PHE A 1 226 ? 67.518 12.429 24.785 1.00 27.84 226 PHE A O 1
ATOM 1590 N N . TYR A 1 227 ? 68.161 10.769 23.396 1.00 25.89 227 TYR A N 1
ATOM 1591 C CA . TYR A 1 227 ? 69.295 10.361 24.194 1.00 25.96 227 TYR A CA 1
ATO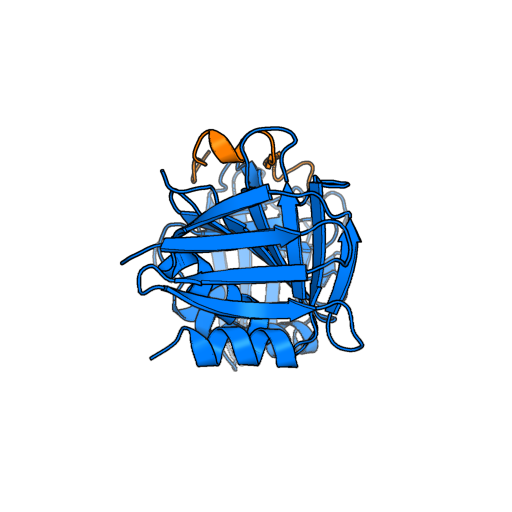M 1592 C C . TYR A 1 227 ? 70.269 11.526 24.323 1.00 25.71 227 TYR A C 1
ATOM 1593 O O . TYR A 1 227 ? 70.750 11.824 25.411 1.00 28.77 227 TYR A O 1
ATOM 1602 N N . GLN A 1 228 ? 70.549 12.176 23.200 1.00 28.30 228 GLN A N 1
ATOM 1603 C CA . GLN A 1 228 ? 71.459 13.307 23.170 1.00 31.39 228 GLN A CA 1
ATOM 1604 C C . GLN A 1 228 ? 70.927 14.410 24.075 1.00 31.20 228 GLN A C 1
ATOM 1605 O O . GLN A 1 228 ? 71.696 15.082 24.771 1.00 36.85 228 GLN A O 1
ATOM 1611 N N . THR A 1 229 ? 69.609 14.592 24.067 1.00 27.58 229 THR A N 1
ATOM 1612 C CA . THR A 1 229 ? 68.951 15.610 24.889 1.00 29.77 229 THR A CA 1
ATOM 1613 C C . THR A 1 229 ? 69.142 15.285 26.378 1.00 26.90 229 THR A C 1
ATOM 1614 O O . THR A 1 229 ? 69.390 16.169 27.208 1.00 20.25 229 THR A O 1
ATOM 1618 N N . LEU A 1 230 ? 69.022 14.009 26.719 1.00 23.99 230 LEU A N 1
ATOM 1619 C CA . LEU A 1 230 ? 69.192 13.635 28.108 1.00 28.92 230 LEU A CA 1
ATOM 1620 C C . LEU A 1 230 ? 70.634 13.902 28.509 1.00 27.98 230 LEU A C 1
ATOM 1621 O O . LEU A 1 230 ? 70.865 14.413 29.584 1.00 26.55 230 LEU A O 1
ATOM 1626 N N . LEU A 1 231 ? 71.598 13.561 27.649 1.00 26.84 231 LEU A N 1
ATOM 1627 C CA . LEU A 1 231 ? 73.010 13.794 27.967 1.00 25.07 231 LEU A CA 1
ATOM 1628 C C . LEU A 1 231 ? 73.242 15.288 28.186 1.00 26.76 231 LEU A C 1
ATOM 1629 O O . LEU A 1 231 ? 73.884 15.671 29.152 1.00 31.46 231 LEU A O 1
ATOM 1634 N N . ASN A 1 232 ? 72.722 16.133 27.297 1.00 29.79 232 ASN A N 1
ATOM 1635 C CA . ASN A 1 232 ? 72.906 17.584 27.446 1.00 30.53 232 ASN A CA 1
ATOM 1636 C C . ASN A 1 232 ? 72.374 18.083 28.747 1.00 34.14 232 ASN A C 1
ATOM 1637 O O . ASN A 1 232 ? 73.014 18.897 29.384 1.00 46.89 232 ASN A O 1
ATOM 1642 N N . CYS A 1 233 ? 71.204 17.603 29.150 1.00 31.80 233 CYS A N 1
ATOM 1643 C CA . CYS A 1 233 ? 70.614 18.034 30.403 1.00 29.28 233 CYS A CA 1
ATOM 1644 C C . CYS A 1 233 ? 71.366 17.499 31.600 1.00 31.94 233 CYS A C 1
ATOM 1645 O O . CYS A 1 233 ? 71.513 18.215 32.600 1.00 33.04 233 CYS A O 1
ATOM 1648 N N . ALA A 1 234 ? 71.840 16.255 31.507 1.00 25.15 234 ALA A N 1
ATOM 1649 C CA . ALA A 1 234 ? 72.580 15.634 32.613 1.00 28.86 234 ALA A CA 1
ATOM 1650 C C . ALA A 1 234 ? 73.792 16.417 33.135 1.00 33.02 234 ALA A C 1
ATOM 1651 O O . ALA A 1 234 ? 74.175 16.241 34.304 1.00 31.76 234 ALA A O 1
ATOM 1653 N N . VAL A 1 235 ? 74.392 17.272 32.294 1.00 29.29 235 VAL A N 1
ATOM 1654 C CA . VAL A 1 235 ? 75.562 18.060 32.714 1.00 28.57 235 VAL A CA 1
ATOM 1655 C C . VAL A 1 235 ? 75.323 18.921 33.973 1.00 30.41 235 VAL A C 1
ATOM 1656 O O . VAL A 1 235 ? 76.280 19.325 34.638 1.00 31.50 235 VAL A O 1
ATOM 1660 N N . THR A 1 236 ? 74.061 19.200 34.304 1.00 27.66 236 THR A N 1
ATOM 1661 C CA . THR A 1 236 ? 73.781 20.006 35.483 1.00 30.04 236 THR A CA 1
ATOM 1662 C C . THR A 1 236 ? 73.807 19.191 36.770 1.00 32.26 236 THR A C 1
ATOM 1663 O O . THR A 1 236 ? 73.996 19.760 37.852 1.00 37.43 236 THR A O 1
ATOM 1667 N N . LYS A 1 237 ? 73.616 17.874 36.654 1.00 28.08 237 LYS A N 1
ATOM 1668 C CA . LYS A 1 237 ? 73.604 16.960 37.808 1.00 29.23 237 LYS A CA 1
ATOM 1669 C C . LYS A 1 237 ? 72.443 17.398 38.705 1.00 26.07 237 LYS A C 1
ATOM 1670 O O . LYS A 1 237 ? 72.404 17.087 39.890 1.00 23.15 237 LYS A O 1
ATOM 1676 N N . LEU A 1 238 ? 71.502 18.126 38.110 1.00 24.49 238 LEU A N 1
ATOM 1677 C CA . LEU A 1 238 ? 70.324 18.640 38.805 1.00 23.24 238 LEU A CA 1
ATOM 1678 C C . LEU A 1 238 ? 69.040 18.164 38.130 1.00 24.58 238 LEU A C 1
ATOM 1679 O O . LEU A 1 238 ? 69.094 17.611 37.048 1.00 24.41 238 LEU A O 1
ATOM 1684 N N . PRO A 1 239 ? 67.883 18.376 38.743 1.00 26.90 239 PRO A N 1
ATOM 1685 C CA . PRO A 1 239 ? 66.632 17.925 38.131 1.00 26.12 239 PRO A CA 1
ATOM 1686 C C . PRO A 1 239 ? 66.383 18.420 36.712 1.00 24.60 239 PRO A C 1
ATOM 1687 O O . PRO A 1 239 ? 66.975 19.396 36.266 1.00 26.73 239 PRO A O 1
ATOM 1691 N N . CYS A 1 240 ? 65.495 17.719 36.011 1.00 27.34 240 CYS A N 1
ATOM 1692 C CA . CYS A 1 240 ? 65.139 18.053 34.651 1.00 26.81 240 CYS A CA 1
ATOM 1693 C C . CYS A 1 240 ? 63.674 18.249 34.586 1.00 28.29 240 CYS A C 1
ATOM 1694 O O . CYS A 1 240 ? 62.929 17.805 35.459 1.00 33.81 240 CYS A O 1
ATOM 1697 N N . THR A 1 241 ? 63.269 18.929 33.534 1.00 25.75 241 THR A N 1
ATOM 1698 C CA . THR A 1 241 ? 61.886 19.210 33.309 1.00 29.40 241 THR A CA 1
ATOM 1699 C C . THR A 1 241 ? 61.607 18.615 31.973 1.00 25.14 241 THR A C 1
ATOM 1700 O O . THR A 1 241 ? 62.419 18.715 31.051 1.00 25.05 241 THR A O 1
ATOM 1704 N N . LEU A 1 242 ? 60.453 17.988 31.881 1.00 19.40 242 LEU A N 1
ATOM 1705 C CA . LEU A 1 242 ? 60.025 17.372 30.669 1.00 18.66 242 LEU A CA 1
ATOM 1706 C C . LEU A 1 242 ? 58.589 17.878 30.483 1.00 22.99 242 LEU A C 1
ATOM 1707 O O . LEU A 1 242 ? 57.768 17.828 31.407 1.00 26.83 242 LEU A O 1
ATOM 1712 N N . ARG A 1 243 ? 58.293 18.375 29.290 1.00 22.49 243 ARG A N 1
ATOM 1713 C CA . ARG A 1 243 ? 56.969 18.883 28.977 1.00 18.83 243 ARG A CA 1
ATOM 1714 C C . ARG A 1 243 ? 56.609 18.486 27.581 1.00 21.19 243 ARG A C 1
ATOM 1715 O O . ARG A 1 243 ? 57.477 18.319 26.717 1.00 22.40 243 ARG A O 1
ATOM 1723 N N . ILE A 1 244 ? 55.320 18.327 27.346 1.00 23.73 244 ILE A N 1
ATOM 1724 C CA . ILE A 1 244 ? 54.855 17.961 26.025 1.00 23.46 244 ILE A CA 1
ATOM 1725 C C . ILE A 1 244 ? 53.928 19.136 25.792 1.00 25.18 244 ILE A C 1
ATOM 1726 O O . ILE A 1 244 ? 52.986 19.355 26.550 1.00 25.07 244 ILE A O 1
ATOM 1731 N N . VAL A 1 245 ? 54.212 19.888 24.739 1.00 26.65 245 VAL A N 1
ATOM 1732 C CA . VAL A 1 245 ? 53.438 21.063 24.364 1.00 24.83 245 VAL A CA 1
ATOM 1733 C C . VAL A 1 245 ? 52.587 20.740 23.165 1.00 24.36 245 VAL A C 1
ATOM 1734 O O . VAL A 1 245 ? 53.057 20.101 22.229 1.00 25.26 245 VAL A O 1
ATOM 1738 N N . THR A 1 246 ? 51.334 21.179 23.186 1.00 21.67 246 THR A N 1
ATOM 1739 C CA . THR A 1 246 ? 50.446 20.907 22.068 1.00 23.08 246 THR A CA 1
ATOM 1740 C C . THR A 1 246 ? 49.744 22.163 21.547 1.00 26.88 246 THR A C 1
ATOM 1741 O O . THR A 1 246 ? 48.764 22.061 20.800 1.00 22.01 246 THR A O 1
ATOM 1745 N N . GLU A 1 247 ? 50.238 23.342 21.935 1.00 30.89 247 GLU A N 1
ATOM 1746 C CA . GLU A 1 247 ? 49.633 24.602 21.490 1.00 33.03 247 GLU A CA 1
ATOM 1747 C C . GLU A 1 247 ? 49.573 24.639 19.959 1.00 33.67 247 GLU A C 1
ATOM 1748 O O . GLU A 1 247 ? 48.571 25.072 19.378 1.00 36.72 247 GLU A O 1
ATOM 1751 N N . HIS A 1 248 ? 50.651 24.180 19.324 1.00 29.13 248 HIS A N 1
ATOM 1752 C CA . HIS A 1 248 ? 50.753 24.140 17.869 1.00 27.78 248 HIS A CA 1
ATOM 1753 C C . HIS A 1 248 ? 51.153 22.703 17.560 1.00 26.69 248 HIS A C 1
ATOM 1754 O O . HIS A 1 248 ? 50.457 21.787 17.984 1.00 30.03 248 HIS A O 1
ATOM 1761 N N . ASP A 1 249 ? 52.248 22.482 16.837 1.00 26.23 249 ASP A N 1
ATOM 1762 C CA . ASP A 1 249 ? 52.658 21.116 16.532 1.00 24.51 249 ASP A CA 1
ATOM 1763 C C . ASP A 1 249 ? 53.174 20.553 17.839 1.00 25.07 249 ASP A C 1
ATOM 1764 O O . ASP A 1 249 ? 53.752 21.284 18.659 1.00 25.93 249 ASP A O 1
ATOM 1769 N N . THR A 1 250 ? 52.969 19.259 18.038 1.00 25.75 250 THR A N 1
ATOM 1770 C CA . THR A 1 250 ? 53.415 18.602 19.255 1.00 25.05 250 THR A CA 1
ATOM 1771 C C . THR A 1 250 ? 54.923 18.591 19.361 1.00 27.96 250 THR A C 1
ATOM 1772 O O . THR A 1 250 ? 55.608 18.174 18.426 1.00 34.47 250 THR A O 1
ATOM 1776 N N . LEU A 1 251 ? 55.417 19.058 20.506 1.00 24.93 251 LEU A N 1
ATOM 1777 C CA . LEU A 1 251 ? 56.841 19.125 20.797 1.00 28.06 251 LEU A CA 1
ATOM 1778 C C . LEU A 1 251 ? 57.116 18.549 22.164 1.00 26.20 251 LEU A C 1
ATOM 1779 O O . LEU A 1 251 ? 56.266 18.592 23.062 1.00 25.34 251 LEU A O 1
ATOM 1784 N N . LEU A 1 252 ? 58.315 18.012 22.311 1.00 22.59 252 LEU A N 1
ATOM 1785 C CA . LEU A 1 252 ? 58.741 17.435 23.557 1.00 24.87 252 LEU A CA 1
ATOM 1786 C C . LEU A 1 252 ? 59.782 18.455 23.988 1.00 24.47 252 LEU A C 1
ATOM 1787 O O . LEU A 1 252 ? 60.597 18.910 23.179 1.00 22.15 252 LEU A O 1
ATOM 1792 N N . TYR A 1 253 ? 59.743 18.8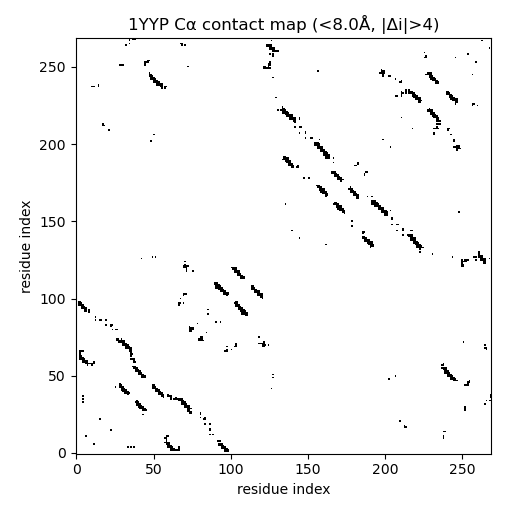08 25.263 1.00 23.19 253 TYR A N 1
ATOM 1793 C CA . TYR A 1 253 ? 60.667 19.763 25.812 1.00 21.58 253 TYR A CA 1
ATOM 1794 C C . TYR A 1 253 ? 61.379 19.158 27.014 1.00 24.25 253 TYR A C 1
ATOM 1795 O O . TYR A 1 253 ? 60.757 18.684 27.965 1.00 25.72 253 TYR A O 1
ATOM 1804 N N . VAL A 1 254 ? 62.695 19.179 26.954 1.00 20.04 254 VAL A N 1
ATOM 1805 C CA . VAL A 1 254 ? 63.515 18.648 28.015 1.00 22.75 254 VAL A CA 1
ATOM 1806 C C . VAL A 1 254 ? 64.548 19.729 28.367 1.00 25.47 254 VAL A C 1
ATOM 1807 O O . VAL A 1 254 ? 65.345 20.163 27.533 1.00 30.56 254 VAL A O 1
ATOM 1811 N N . ALA A 1 255 ? 64.523 20.160 29.611 1.00 21.65 255 ALA A N 1
ATOM 1812 C CA . ALA A 1 255 ? 65.436 21.179 30.084 1.00 26.53 255 ALA A CA 1
ATOM 1813 C C . ALA A 1 255 ? 65.913 20.938 31.511 1.00 28.50 255 ALA A C 1
ATOM 1814 O O . ALA A 1 255 ? 65.296 20.188 32.278 1.00 26.27 255 ALA A O 1
ATOM 1816 N N . SER A 1 256 ? 67.025 21.596 31.837 1.00 27.80 256 SER A N 1
ATOM 1817 C CA . SER A 1 256 ? 67.663 21.542 33.144 1.00 29.50 256 SER A CA 1
ATOM 1818 C C . SER A 1 256 ? 68.491 22.813 33.272 1.00 28.79 256 SER A C 1
ATOM 1819 O O . SER A 1 256 ? 68.889 23.403 32.277 1.00 29.54 256 SER A O 1
ATOM 1822 N N . ARG A 1 257 ? 68.752 23.235 34.496 1.00 26.52 257 ARG A N 1
ATOM 1823 C CA . ARG A 1 257 ? 69.536 24.436 34.710 1.00 31.14 257 ARG A CA 1
ATOM 1824 C C . ARG A 1 257 ? 70.262 24.392 36.045 1.00 28.92 257 ARG A C 1
ATOM 1825 O O . ARG A 1 257 ? 69.974 23.560 36.887 1.00 27.43 257 ARG A O 1
ATOM 1833 N N . ASN A 1 258 ? 71.211 25.296 36.212 1.00 24.63 258 ASN A N 1
ATOM 1834 C CA . ASN A 1 258 ? 71.979 25.397 37.428 1.00 24.20 258 ASN A CA 1
ATOM 1835 C C . ASN A 1 258 ? 72.070 26.899 37.624 1.00 25.64 258 ASN A C 1
ATOM 1836 O O . ASN A 1 258 ? 71.309 27.625 36.993 1.00 29.85 258 ASN A O 1
ATOM 1841 N N . GLY A 1 259 ? 72.967 27.385 38.467 1.00 22.39 259 GLY A N 1
ATOM 1842 C CA . GLY A 1 259 ? 73.071 28.818 38.674 1.00 18.34 259 GLY A CA 1
ATOM 1843 C C . GLY A 1 259 ? 73.803 29.575 37.595 1.00 24.34 259 GLY A C 1
ATOM 1844 O O . GLY A 1 259 ? 73.844 30.799 37.642 1.00 27.28 259 GLY A O 1
ATOM 1845 N N . LEU A 1 260 ? 74.374 28.869 36.625 1.00 22.53 260 LEU A N 1
ATOM 1846 C CA . LEU A 1 260 ? 75.110 29.539 35.553 1.00 26.34 260 LEU A CA 1
ATOM 1847 C C . LEU A 1 260 ? 74.468 29.496 34.177 1.00 27.78 260 LEU A C 1
ATOM 1848 O O . LEU A 1 260 ? 74.599 30.430 33.397 1.00 34.01 260 LEU A O 1
ATOM 1853 N N . PHE A 1 261 ? 73.773 28.411 33.877 1.00 22.06 261 PHE A N 1
ATOM 1854 C CA . PHE A 1 261 ? 73.133 28.285 32.596 1.00 24.90 261 PHE A CA 1
ATOM 1855 C C . PHE A 1 261 ? 71.956 27.337 32.669 1.00 25.05 261 PHE A C 1
ATOM 1856 O O . PHE A 1 261 ? 71.751 26.629 33.654 1.00 27.62 261 PHE A O 1
ATOM 1864 N N . ALA A 1 262 ? 71.194 27.345 31.590 1.00 26.65 262 ALA A N 1
ATOM 1865 C CA . ALA A 1 262 ? 70.015 26.528 31.415 1.00 22.45 262 ALA A CA 1
ATOM 1866 C C . ALA A 1 262 ? 70.203 25.838 30.094 1.00 25.50 262 ALA A C 1
ATOM 1867 O O . ALA A 1 262 ? 70.681 26.442 29.127 1.00 30.93 262 ALA A O 1
ATOM 1869 N N . VAL A 1 263 ? 69.831 24.568 30.055 1.00 29.18 263 VAL A N 1
ATOM 1870 C CA . VAL A 1 263 ? 69.937 23.757 28.859 1.00 25.03 263 VAL A CA 1
ATOM 1871 C C . VAL A 1 263 ? 68.494 23.440 28.507 1.00 28.67 263 VAL A C 1
ATOM 1872 O O . VAL A 1 263 ? 67.728 22.937 29.348 1.00 31.28 263 VAL A O 1
ATOM 1876 N N . GLU A 1 264 ? 68.107 23.726 27.273 1.00 27.43 264 GLU A N 1
ATOM 1877 C CA . GLU A 1 264 ? 66.747 23.461 26.841 1.00 24.08 264 GLU A CA 1
ATOM 1878 C C . GLU A 1 264 ? 66.726 22.829 25.479 1.00 27.51 264 GLU A C 1
ATOM 1879 O O . GLU A 1 264 ? 67.449 23.266 24.594 1.00 34.33 264 GLU A O 1
ATOM 1885 N N . ASN A 1 265 ? 65.899 21.798 25.305 1.00 25.19 265 ASN A N 1
ATOM 1886 C CA . ASN A 1 265 ? 65.800 21.124 24.022 1.00 21.35 265 ASN A CA 1
ATOM 1887 C C . ASN A 1 265 ? 64.358 20.964 23.647 1.00 21.59 265 ASN A C 1
ATOM 1888 O O . ASN A 1 265 ? 63.522 20.712 24.508 1.00 25.46 265 ASN A O 1
ATOM 1893 N N . PHE A 1 266 ? 64.084 21.114 22.354 1.00 22.48 266 PHE A N 1
ATOM 1894 C CA . PHE A 1 266 ? 62.747 20.995 21.787 1.00 21.62 266 PHE A CA 1
ATOM 1895 C C . PHE A 1 266 ? 62.845 19.999 20.654 1.00 22.98 266 PHE A C 1
ATOM 1896 O O . PHE A 1 266 ? 63.608 20.201 19.698 1.00 17.81 266 PHE A O 1
ATOM 1904 N N . LEU A 1 267 ? 62.067 18.931 20.771 1.00 21.73 267 LEU A N 1
ATOM 1905 C CA . LEU A 1 267 ? 62.038 17.872 19.774 1.00 22.60 267 LEU A CA 1
ATOM 1906 C C . LEU A 1 267 ? 60.656 17.723 19.224 1.00 22.46 267 LEU A C 1
ATOM 1907 O O . LEU A 1 267 ? 59.685 17.845 19.960 1.00 22.46 267 LEU A O 1
ATOM 1912 N N . THR A 1 268 ? 60.563 17.457 17.924 1.00 26.74 268 THR A N 1
ATOM 1913 C CA . THR A 1 268 ? 59.274 17.282 17.271 1.00 25.16 268 THR A CA 1
ATOM 1914 C C . THR A 1 268 ? 59.013 15.790 17.222 1.00 25.62 268 THR A C 1
ATOM 1915 O O . THR A 1 268 ? 59.905 15.004 17.496 1.00 24.87 268 THR A O 1
ATOM 1919 N N . GLU A 1 269 ? 57.786 15.417 16.868 1.00 30.82 269 GLU A N 1
ATOM 1920 C CA . GLU A 1 269 ? 57.370 14.025 16.770 1.00 34.43 269 GLU A CA 1
ATOM 1921 C C . GLU A 1 269 ? 57.801 13.345 15.472 1.00 36.77 269 GLU A C 1
ATOM 1922 O O . GLU A 1 269 ? 57.893 13.991 14.433 1.00 37.70 269 GLU A O 1
ATOM 1928 N N . GLU A 1 270 ? 58.065 12.039 15.538 1.00 42.90 270 GLU A N 1
ATOM 1929 C CA . GLU A 1 270 ? 58.476 11.260 14.364 1.00 47.71 270 GLU A CA 1
ATOM 1930 C C . GLU A 1 270 ? 57.215 10.486 13.956 1.00 52.08 270 GLU A C 1
ATOM 1931 O O . GLU A 1 270 ? 56.458 10.056 14.833 1.00 52.58 270 GLU A O 1
ATOM 1937 N N . PRO A 1 271 ? 56.974 10.304 12.654 1.00 56.74 271 PRO A N 1
ATOM 1938 C CA . PRO A 1 271 ? 55.781 9.566 12.198 1.00 56.82 271 PRO A CA 1
ATOM 1939 C C . PRO A 1 271 ? 55.903 8.043 12.389 1.00 57.06 271 PRO A C 1
ATOM 1940 O O . PRO A 1 271 ? 55.765 7.527 13.510 1.00 54.07 271 PRO A O 1
ATOM 1944 N N . ARG B 2 3 ? 68.645 35.655 7.325 1.00 41.16 1223 ARG B N 1
ATOM 1945 C CA . ARG B 2 3 ? 68.205 35.046 8.655 1.00 45.68 1223 ARG B CA 1
ATOM 1946 C C . ARG B 2 3 ? 68.895 33.701 8.993 1.00 46.24 1223 ARG B C 1
ATOM 1947 O O . ARG B 2 3 ? 68.262 32.784 9.518 1.00 47.37 1223 ARG B O 1
ATOM 1955 N N . ARG B 2 4 ? 70.195 33.622 8.681 1.00 42.34 1224 ARG B N 1
ATOM 1956 C CA . ARG B 2 4 ? 71.048 32.437 8.906 1.00 40.31 1224 ARG B CA 1
ATOM 1957 C C . ARG B 2 4 ? 70.431 31.029 9.103 1.00 36.86 1224 ARG B C 1
ATOM 1958 O O . ARG B 2 4 ? 70.170 30.347 8.107 1.00 39.49 1224 ARG B O 1
ATOM 1966 N N . LEU B 2 5 ? 70.203 30.598 10.343 1.00 29.58 1225 LEU B N 1
ATOM 1967 C CA . LEU B 2 5 ? 69.623 29.261 10.568 1.00 32.32 1225 LEU B CA 1
ATOM 1968 C C . LEU B 2 5 ? 68.097 29.161 10.606 1.00 33.36 1225 LEU B C 1
ATOM 1969 O O . LEU B 2 5 ? 67.460 29.544 11.594 1.00 36.87 1225 LEU B O 1
ATOM 1974 N N . HIS B 2 6 ? 67.524 28.641 9.524 1.00 30.48 1226 HIS B N 1
ATOM 1975 C CA . HIS B 2 6 ? 66.073 28.478 9.413 1.00 31.49 1226 HIS B CA 1
ATOM 1976 C C . HIS B 2 6 ? 65.572 27.284 10.199 1.00 30.76 1226 HIS B C 1
ATOM 1977 O O . HIS B 2 6 ? 66.173 26.212 10.159 1.00 34.55 1226 HIS B O 1
ATOM 1984 N N . LEU B 2 7 ? 64.469 27.483 10.914 1.00 27.21 1227 LEU B N 1
ATOM 1985 C CA . LEU B 2 7 ? 63.870 26.432 11.716 1.00 23.62 1227 LEU B CA 1
ATOM 1986 C C . LEU B 2 7 ? 62.802 25.750 10.899 1.00 22.04 1227 LEU B C 1
ATOM 1987 O O . LEU B 2 7 ? 62.181 26.361 10.040 1.00 18.78 1227 LEU B O 1
ATOM 1992 N N . GLU B 2 8 ? 62.590 24.474 11.169 1.00 24.15 1228 GLU B N 1
ATOM 1993 C CA . GLU B 2 8 ? 61.587 23.727 10.456 1.00 28.52 1228 GLU B CA 1
ATOM 1994 C C . GLU B 2 8 ? 60.256 24.405 10.854 1.00 27.30 1228 GLU B C 1
ATOM 1995 O O . GLU B 2 8 ? 60.164 24.963 11.953 1.00 27.60 1228 GLU B O 1
ATOM 2001 N N . PRO B 2 9 ? 59.237 24.370 9.996 1.00 19.29 1229 PRO B N 1
ATOM 2002 C CA . PRO B 2 9 ? 57.947 24.999 10.315 1.00 25.21 1229 PRO B CA 1
ATOM 2003 C C . PRO B 2 9 ? 57.383 24.639 11.691 1.00 25.16 1229 PRO B C 1
ATOM 2004 O O . PRO B 2 9 ? 56.826 25.515 12.343 1.00 29.92 1229 PRO B O 1
ATOM 2008 N N . ALA B 2 10 ? 57.523 23.391 12.125 1.00 23.08 1230 ALA B N 1
ATOM 2009 C CA . ALA B 2 10 ? 57.011 22.983 13.424 1.00 19.93 1230 ALA B CA 1
ATOM 2010 C C . ALA B 2 10 ? 57.518 23.825 14.606 1.00 21.73 1230 ALA B C 1
ATOM 2011 O O . ALA B 2 10 ? 56.817 23.941 15.613 1.00 25.91 1230 ALA B O 1
ATOM 2013 N N . PHE B 2 11 ? 58.716 24.407 14.492 1.00 16.84 1231 PHE B N 1
ATOM 2014 C CA . PHE B 2 11 ? 59.291 25.231 15.570 1.00 16.81 1231 PHE B CA 1
ATOM 2015 C C . PHE B 2 11 ? 58.978 26.722 15.514 1.00 19.91 1231 PHE B C 1
ATOM 2016 O O . PHE B 2 11 ? 59.008 27.391 16.550 1.00 17.83 1231 PHE B O 1
ATOM 2024 N N . LEU B 2 12 ? 58.684 27.239 14.322 1.00 19.30 1232 LEU B N 1
ATOM 2025 C CA . LEU B 2 12 ? 58.375 28.659 14.154 1.00 23.30 1232 LEU B CA 1
ATOM 2026 C C . LEU B 2 12 ? 57.391 29.288 15.156 1.00 22.37 1232 LEU B C 1
ATOM 2027 O O . LEU B 2 12 ? 57.726 30.303 15.763 1.00 21.39 1232 LEU B O 1
ATOM 2032 N N . PRO B 2 13 ? 56.202 28.709 15.344 1.00 22.50 1233 PRO B N 1
ATOM 2033 C CA . PRO B 2 13 ? 55.231 29.281 16.286 1.00 22.17 1233 PRO B CA 1
ATOM 2034 C C . PRO B 2 13 ? 55.725 29.309 17.734 1.00 19.75 1233 PRO B C 1
ATOM 2035 O O . PRO B 2 13 ? 55.150 30.014 18.545 1.00 19.66 1233 PRO B O 1
ATOM 2039 N N . TYR B 2 14 ? 56.772 28.561 18.049 1.00 15.18 1234 TYR B N 1
ATOM 2040 C CA . TYR B 2 14 ? 57.288 28.541 19.400 1.00 16.43 1234 TYR B CA 1
ATOM 2041 C C . TYR B 2 14 ? 58.530 29.406 19.501 1.00 20.59 1234 TYR B C 1
ATOM 2042 O O . TYR B 2 14 ? 59.237 29.389 20.509 1.00 21.08 1234 TYR B O 1
ATOM 2051 N N . SER B 2 15 ? 58.802 30.168 18.453 1.00 20.13 1235 SER B N 1
ATOM 2052 C CA . SER B 2 15 ? 59.978 31.018 18.466 1.00 21.69 1235 SER B CA 1
ATOM 2053 C C . SER B 2 15 ? 59.674 32.499 18.391 1.00 18.19 1235 SER B C 1
ATOM 2054 O O . SER B 2 15 ? 58.611 32.914 17.947 1.00 15.47 1235 SER B O 1
ATOM 2057 N N . VAL B 2 16 ? 60.639 33.284 18.840 1.00 18.14 1236 VAL B N 1
ATOM 2058 C CA . VAL B 2 16 ? 60.540 34.729 18.839 1.00 21.17 1236 VAL B CA 1
ATOM 2059 C C . VAL B 2 16 ? 61.862 35.216 18.241 1.00 18.71 1236 VAL B C 1
ATOM 2060 O O . VAL B 2 16 ? 62.848 34.484 18.194 1.00 19.29 1236 VAL B O 1
ATOM 2064 N N . LYS B 2 17 ? 61.895 36.449 17.781 1.00 23.85 1237 LYS B N 1
ATOM 2065 C CA . LYS B 2 17 ? 63.119 36.969 17.206 1.00 25.01 1237 LYS B CA 1
ATOM 2066 C C . LYS B 2 17 ? 64.107 37.244 18.326 1.00 30.95 1237 LYS B C 1
ATOM 2067 O O . LYS B 2 17 ? 63.717 37.610 19.437 1.00 31.78 1237 LYS B O 1
ATOM 2073 N N . ALA B 2 18 ? 65.387 37.064 18.027 1.00 34.31 1238 ALA B N 1
ATOM 2074 C CA . ALA B 2 18 ? 66.440 37.291 18.997 1.00 37.86 1238 ALA B CA 1
ATOM 2075 C C . ALA B 2 18 ? 66.308 38.667 19.684 1.00 40.68 1238 ALA B C 1
ATOM 2076 O O . ALA B 2 18 ? 66.533 38.786 20.887 1.00 40.64 1238 ALA B O 1
ATOM 2078 N N . HIS B 2 19 ? 65.940 39.699 18.931 1.00 46.15 1239 HIS B N 1
ATOM 2079 C CA . HIS B 2 19 ? 65.795 41.037 19.517 1.00 53.35 1239 HIS B CA 1
ATOM 2080 C C . HIS B 2 19 ? 64.738 41.193 20.638 1.00 56.43 1239 HIS B C 1
ATOM 2081 O O . HIS B 2 19 ? 64.872 42.052 21.504 1.00 60.79 1239 HIS B O 1
ATOM 2088 N N . GLU B 2 20 ? 63.698 40.367 20.621 1.00 57.12 1240 GLU B N 1
ATOM 2089 C CA . GLU B 2 20 ? 62.653 40.442 21.639 1.00 55.02 1240 GLU B CA 1
ATOM 2090 C C . GLU B 2 20 ? 62.873 39.333 22.671 1.00 53.32 1240 GLU B C 1
ATOM 2091 O O . GLU B 2 20 ? 61.934 38.848 23.297 1.00 50.93 1240 GLU B O 1
ATOM 2093 N N . CYS B 2 21 ? 64.136 38.945 22.834 1.00 54.35 1241 CYS B N 1
ATOM 2094 C CA . CYS B 2 21 ? 64.545 37.901 23.767 1.00 56.30 1241 CYS B CA 1
ATOM 2095 C C . CYS B 2 21 ? 65.096 38.402 25.113 1.00 60.25 1241 CYS B C 1
ATOM 2096 O O . CYS B 2 21 ? 65.355 39.604 25.282 1.00 54.79 1241 CYS B O 1
ATOM 2099 N N . CYS B 2 22 ? 65.271 37.464 26.056 1.00 65.30 1242 CYS B N 1
ATOM 2100 C CA . CYS B 2 22 ? 65.789 37.755 27.407 1.00 70.34 1242 CYS B CA 1
ATOM 2101 C C . CYS B 2 22 ? 66.847 36.778 27.976 1.00 70.18 1242 CYS B C 1
ATOM 2102 O O . CYS B 2 22 ? 67.005 35.587 27.664 1.00 68.49 1242 CYS B O 1
#

Solvent-accessible surface area: 12850 Å² total; per-residue (Å²): 180,49,25,11,1,25,14,115,29,180,32,0,58,67,0,2,114,50,0,146,68,21,0,147,74,22,147,119,43,0,0,0,0,0,0,29,54,14,3,0,3,3,0,27,17,137,67,71,10,0,17,16,5,24,0,50,55,54,0,1,115,21,76,62,133,76,2,80,45,4,6,1,32,0,36,12,124,178,66,29,35,0,0,111,53,0,36,38,168,73,9,79,112,1,50,1,24,9,101,36,96,129,28,0,57,0,5,7,29,23,107,156,120,106,41,103,27,86,13,83,19,20,105,25,2,21,0,0,119,69,27,97,119,30,19,0,31,0,38,4,55,62,30,0,0,39,58,0,24,180,62,26,21,178,138,37,48,0,43,0,20,0,80,43,67,104,37,6,0,46,0,27,25,127,122,58,45,87,42,78,18,76,53,78,135,78,6,59,32,114,26,44,124,98,42,139,2,34,0,53,45,149,14,0,48,88,1,2,68,14,0,15,33,7,151,80,73,1,29,1,28,0,7,59,100,99,82,34,3,1,7,1,8,6,180,27,58,31,2,22,0,21,1,5,2,11,74,31,173,170,149,28,142,11,85,98,19,0,82,72,15,19,48,65,9,137,66,20,105

CATH classification: 3.70.10.10